Protein AF-A0A956NBN7-F1 (afdb_monomer)

Solvent-accessible surface area (backbone atoms only — not comparable to full-atom values): 12315 Å² total; per-residue (Å²): 138,82,90,85,77,92,80,82,87,77,91,79,86,82,81,80,79,83,80,77,89,73,84,86,78,82,83,75,87,74,91,68,97,71,80,92,77,80,81,76,75,76,87,68,73,84,80,58,70,57,66,25,45,90,59,35,52,43,40,52,32,70,79,19,64,20,42,43,28,28,26,40,35,89,53,66,43,75,68,19,45,34,41,38,41,36,10,13,88,83,67,42,49,21,50,71,32,46,34,40,58,48,68,47,96,59,53,58,44,70,30,91,83,36,36,52,60,34,57,16,39,84,77,4,44,26,65,36,38,39,20,14,14,8,53,37,62,86,33,81,54,30,30,34,34,24,37,72,83,42,71,50,47,70,24,29,24,30,24,18,56,16,38,61,87,84,44,38,85,40,50,23,47,71,60,18,51,53,46,46,50,35,19,51,71,64,74,43,79,38,56,51,52,19,56,57,65,79,77,49,23,51,73,72,27,47,66,66,37,43,61,36,50,78,60,49,10,19,48,132

Structure (mmCIF, N/CA/C/O backbone):
data_AF-A0A956NBN7-F1
#
_entry.id   AF-A0A956NBN7-F1
#
loop_
_atom_site.group_PDB
_atom_site.id
_atom_site.type_symbol
_atom_site.label_atom_id
_atom_site.label_alt_id
_atom_site.label_comp_id
_atom_site.label_asym_id
_atom_site.label_entity_id
_atom_site.label_seq_id
_atom_site.pdbx_PDB_ins_code
_atom_site.Cartn_x
_atom_site.Cartn_y
_atom_site.Cartn_z
_atom_site.occupancy
_atom_site.B_iso_or_equiv
_atom_site.auth_seq_id
_atom_site.auth_comp_id
_atom_site.auth_asym_id
_atom_site.auth_atom_id
_atom_site.pdbx_PDB_model_num
ATOM 1 N N . MET A 1 1 ? -1.109 57.850 1.563 1.00 42.97 1 MET A N 1
ATOM 2 C CA . MET A 1 1 ? -2.480 58.025 1.023 1.00 42.97 1 MET A CA 1
ATOM 3 C C . MET A 1 1 ? -2.705 56.952 -0.041 1.00 42.97 1 MET A C 1
ATOM 5 O O . MET A 1 1 ? -1.765 56.773 -0.800 1.00 42.97 1 MET A O 1
ATOM 9 N N . PRO A 1 2 ? -3.865 56.275 -0.161 1.00 49.44 2 PRO A N 1
ATOM 10 C CA . PRO A 1 2 ? -5.017 56.198 0.734 1.00 49.44 2 PRO A CA 1
ATOM 11 C C . PRO A 1 2 ? -5.247 54.790 1.331 1.00 49.44 2 PRO A C 1
ATOM 13 O O . PRO A 1 2 ? -4.870 53.763 0.778 1.00 49.44 2 PRO A O 1
ATOM 16 N N . LYS A 1 3 ? -5.925 54.792 2.483 1.00 48.44 3 LYS A N 1
ATOM 17 C CA . LYS A 1 3 ? -6.637 53.663 3.093 1.00 48.44 3 LYS A CA 1
ATOM 18 C C . LYS A 1 3 ? -7.835 53.287 2.216 1.00 48.44 3 LYS A C 1
ATOM 20 O O . LYS A 1 3 ? -8.564 54.191 1.818 1.00 48.44 3 LYS A O 1
ATOM 25 N N . SER A 1 4 ? -8.101 52.001 2.002 1.00 39.31 4 SER A N 1
ATOM 26 C CA . SER A 1 4 ? -9.396 51.501 1.510 1.00 39.31 4 SER A CA 1
ATOM 27 C C . SER A 1 4 ? -9.366 49.973 1.474 1.00 39.31 4 SER A C 1
ATOM 29 O O . SER A 1 4 ? -8.361 49.423 1.058 1.00 39.31 4 SER A O 1
ATOM 31 N N . LYS A 1 5 ? -10.382 49.194 1.819 1.00 44.09 5 LYS A N 1
ATOM 32 C CA . LYS A 1 5 ? -11.628 49.369 2.564 1.00 44.09 5 LYS A CA 1
ATOM 33 C C . LYS A 1 5 ? -12.014 47.944 2.955 1.00 44.09 5 LYS A C 1
ATOM 35 O O . LYS A 1 5 ? -11.873 47.014 2.169 1.00 44.09 5 LYS A O 1
ATOM 40 N N . VAL A 1 6 ? -12.519 47.824 4.171 1.00 45.53 6 VAL A N 1
ATOM 41 C CA . VAL A 1 6 ? -13.362 46.735 4.658 1.00 45.53 6 VAL A CA 1
ATOM 42 C C . VAL A 1 6 ? -14.361 46.291 3.584 1.00 45.53 6 VAL A C 1
ATOM 44 O O . VAL A 1 6 ? -15.097 47.133 3.077 1.00 45.53 6 VAL A O 1
ATOM 47 N N . ASN A 1 7 ? -14.468 44.982 3.348 1.00 41.53 7 ASN A N 1
ATOM 48 C CA . ASN A 1 7 ? -15.740 44.367 2.985 1.00 41.53 7 ASN A CA 1
ATOM 49 C C . ASN A 1 7 ? -16.031 43.198 3.930 1.00 41.53 7 ASN A C 1
ATOM 51 O O . ASN A 1 7 ? -15.330 42.192 3.974 1.00 41.53 7 ASN A O 1
ATOM 55 N N . ARG A 1 8 ? -17.067 43.432 4.740 1.00 45.69 8 ARG A N 1
ATOM 56 C CA . ARG A 1 8 ? -17.853 42.444 5.476 1.00 45.69 8 ARG A CA 1
ATOM 57 C C . ARG A 1 8 ? -18.736 41.662 4.490 1.00 45.69 8 ARG A C 1
ATOM 59 O O . ARG A 1 8 ? -18.930 42.114 3.369 1.00 45.69 8 ARG A O 1
ATOM 66 N N . LEU A 1 9 ? -19.390 40.631 5.035 1.00 38.00 9 LEU A N 1
ATOM 67 C CA . LEU A 1 9 ? -20.405 39.735 4.454 1.00 38.00 9 LEU A CA 1
ATOM 68 C C . LEU A 1 9 ? -19.779 38.498 3.781 1.00 38.00 9 LEU A C 1
ATOM 70 O O . LEU A 1 9 ? -18.891 38.635 2.960 1.00 38.00 9 LEU A O 1
ATOM 74 N N . SER A 1 10 ? -20.125 37.259 4.129 1.00 39.19 10 SER A N 1
ATOM 75 C CA . SER A 1 10 ? -21.406 36.759 4.633 1.00 39.19 10 SER A CA 1
ATOM 76 C C . SER A 1 10 ? -21.224 35.593 5.604 1.00 39.19 10 SER A C 1
ATOM 78 O O . SER A 1 10 ? -20.407 34.702 5.396 1.00 39.19 10 SER A O 1
ATOM 80 N N . ARG A 1 11 ? -22.055 35.588 6.650 1.00 42.72 11 ARG A N 1
ATOM 81 C CA . ARG A 1 11 ? -22.394 34.390 7.417 1.00 42.72 11 ARG A CA 1
ATOM 82 C C . ARG A 1 11 ? -23.104 33.413 6.479 1.00 42.72 11 ARG A C 1
ATOM 84 O O . ARG A 1 11 ? -24.128 33.785 5.914 1.00 42.72 11 ARG A O 1
ATOM 91 N N . VAL A 1 12 ? -22.625 32.177 6.392 1.00 39.50 12 VAL A N 1
ATOM 92 C CA . VAL A 1 12 ? -23.485 31.033 6.081 1.00 39.50 12 VAL A CA 1
ATOM 93 C C . VAL A 1 12 ? -23.334 30.043 7.222 1.00 39.50 12 VAL A C 1
ATOM 95 O O . VAL A 1 12 ? -22.262 29.532 7.525 1.00 39.50 12 VAL A O 1
ATOM 98 N N . LEU A 1 13 ? -24.452 29.916 7.916 1.00 40.22 13 LEU A N 1
ATOM 99 C CA . LEU A 1 13 ? -24.760 29.000 8.987 1.00 40.22 13 LEU A CA 1
ATOM 100 C C . LEU A 1 13 ? -24.959 27.615 8.355 1.00 40.22 13 LEU A C 1
ATOM 102 O O . LEU A 1 13 ? -25.971 27.411 7.692 1.00 40.22 13 LEU A O 1
ATOM 106 N N . THR A 1 14 ? -24.037 26.675 8.560 1.00 39.72 14 THR A N 1
ATOM 107 C CA . THR A 1 14 ? -24.314 25.256 8.284 1.00 39.72 14 THR A CA 1
ATOM 108 C C . THR A 1 14 ? -24.555 24.560 9.611 1.00 39.72 14 THR A C 1
ATOM 110 O O . THR A 1 14 ? -23.640 24.125 10.305 1.00 39.72 14 THR A O 1
ATOM 113 N N . LEU A 1 15 ? -25.831 24.539 9.981 1.00 38.34 15 LEU A N 1
ATOM 114 C CA . LEU A 1 15 ? -26.391 23.747 11.059 1.00 38.34 15 LEU A CA 1
ATOM 115 C C . LEU A 1 15 ? -26.408 22.284 10.578 1.00 38.34 15 LEU A C 1
ATOM 117 O O . LEU A 1 15 ? -27.264 21.915 9.778 1.00 38.34 15 LEU A O 1
ATOM 121 N N . ALA A 1 16 ? -25.443 21.464 10.998 1.00 40.22 16 ALA A N 1
ATOM 122 C CA . ALA A 1 16 ? -25.494 20.028 10.736 1.00 40.22 16 ALA A CA 1
ATOM 123 C C . ALA A 1 16 ? -26.369 19.356 11.799 1.00 40.22 16 ALA A C 1
ATOM 125 O O . ALA A 1 16 ? -26.057 19.324 12.989 1.00 40.22 16 ALA A O 1
ATOM 126 N N . LEU A 1 17 ? -27.513 18.889 11.317 1.00 37.59 17 LEU A N 1
ATOM 127 C CA . LEU A 1 17 ? -28.575 18.189 12.012 1.00 37.59 17 LEU A CA 1
ATOM 128 C C . LEU A 1 17 ? -28.039 16.880 12.625 1.00 37.59 17 LEU A C 1
ATOM 130 O O . LEU A 1 17 ? -27.719 15.934 11.907 1.00 37.59 17 LEU A O 1
ATOM 134 N N . VAL A 1 18 ? -27.967 16.808 13.956 1.00 36.09 18 VAL A N 1
ATOM 135 C CA . VAL A 1 18 ? -27.802 15.538 14.676 1.00 36.09 18 VAL A CA 1
ATOM 136 C C . VAL A 1 18 ? -29.114 14.774 14.532 1.00 36.09 18 VAL A C 1
ATOM 138 O O . VAL A 1 18 ? -30.094 15.059 15.219 1.00 36.09 18 VAL A O 1
ATOM 141 N N . THR A 1 19 ? -29.151 13.825 13.602 1.00 40.62 19 THR A N 1
ATOM 142 C CA . THR A 1 19 ? -30.294 12.924 13.454 1.00 40.62 19 THR A CA 1
ATOM 143 C C . THR A 1 19 ? -30.103 11.774 14.434 1.00 40.62 19 THR A C 1
ATOM 145 O O . THR A 1 19 ? -29.404 10.805 14.153 1.00 40.62 19 THR A O 1
ATOM 148 N N . VAL A 1 20 ? -30.693 11.911 15.620 1.00 38.88 20 VAL A N 1
ATOM 149 C CA . VAL A 1 20 ? -30.871 10.802 16.559 1.00 38.88 20 VAL A CA 1
ATOM 150 C C . VAL A 1 20 ? -31.944 9.888 15.970 1.00 38.88 20 VAL A C 1
ATOM 152 O O . VAL A 1 20 ? -33.120 10.247 15.940 1.00 38.88 20 VAL A O 1
ATOM 155 N N . PHE A 1 21 ? -31.548 8.709 15.490 1.00 38.62 21 PHE A N 1
ATOM 156 C CA . PHE A 1 21 ? -32.481 7.622 15.202 1.00 38.62 21 PHE A CA 1
ATOM 157 C C . PHE A 1 21 ? -33.022 7.085 16.533 1.00 38.62 21 PHE A C 1
ATOM 159 O O . PHE A 1 21 ? -32.475 6.162 17.129 1.00 38.62 21 PHE A O 1
ATOM 166 N N . SER A 1 22 ? -34.105 7.696 17.006 1.00 47.06 22 SER A N 1
ATOM 167 C CA . SER A 1 22 ? -34.977 7.114 18.018 1.00 47.06 22 SER A CA 1
ATOM 168 C C . SER A 1 22 ? -36.211 6.532 17.337 1.00 47.06 22 SER A C 1
ATOM 170 O O . SER A 1 22 ? -36.916 7.215 16.599 1.00 47.06 22 SER A O 1
ATOM 172 N N . SER A 1 23 ? -36.488 5.274 17.681 1.00 46.28 23 SER A N 1
ATOM 173 C CA . SER A 1 23 ? -37.788 4.594 17.636 1.00 46.28 23 SER A CA 1
ATOM 174 C C . SER A 1 23 ? -38.438 4.306 16.275 1.00 46.28 23 SER A C 1
ATOM 176 O O . SER A 1 23 ? -39.169 5.121 15.726 1.00 46.28 23 SER A O 1
ATOM 178 N N . LEU A 1 24 ? -38.359 3.034 15.869 1.00 42.22 24 LEU A N 1
ATOM 179 C CA . LEU A 1 24 ? -39.526 2.309 15.357 1.00 42.22 24 LEU A CA 1
ATOM 180 C C . LEU A 1 24 ? -39.585 0.910 16.004 1.00 42.22 24 LEU A C 1
ATOM 182 O O . LEU A 1 24 ? -39.420 -0.116 15.351 1.00 42.22 24 LEU A O 1
ATOM 186 N N . LEU A 1 25 ? -39.797 0.861 17.326 1.00 49.03 25 LEU A N 1
ATOM 187 C CA . LEU A 1 25 ? -40.356 -0.344 17.942 1.00 49.03 25 LEU A CA 1
ATOM 188 C C . LEU A 1 25 ? -41.841 -0.377 17.581 1.00 49.03 25 LEU A C 1
ATOM 190 O O . LEU A 1 25 ? -42.643 0.391 18.112 1.00 49.03 25 LEU A O 1
ATOM 194 N N . ALA A 1 26 ? -42.201 -1.276 16.673 1.00 46.00 26 ALA A N 1
ATOM 195 C CA . ALA A 1 26 ? -43.580 -1.687 16.494 1.00 46.00 26 ALA A CA 1
ATOM 196 C C . ALA A 1 26 ? -44.052 -2.360 17.792 1.00 46.00 26 ALA A C 1
ATOM 198 O O . ALA A 1 26 ? -43.732 -3.515 18.067 1.00 46.00 26 ALA A O 1
ATOM 199 N N . SER A 1 27 ? -44.803 -1.618 18.603 1.00 45.56 27 SER A N 1
ATOM 200 C CA . SER A 1 27 ? -45.533 -2.165 19.741 1.00 45.56 27 SER A CA 1
ATOM 201 C C . SER A 1 27 ? -46.665 -3.042 19.204 1.00 45.56 27 SER A C 1
ATOM 203 O O . SER A 1 27 ? -47.705 -2.545 18.772 1.00 45.56 27 SER A O 1
ATOM 205 N N . ARG A 1 28 ? -46.446 -4.360 19.156 1.00 50.44 28 ARG A N 1
ATOM 206 C CA . ARG A 1 28 ? -47.531 -5.334 19.021 1.00 50.44 28 ARG A CA 1
ATOM 207 C C . ARG A 1 28 ? -48.107 -5.571 20.410 1.00 50.44 28 ARG A C 1
ATOM 209 O O . ARG A 1 28 ? -47.434 -6.109 21.282 1.00 50.44 28 ARG A O 1
ATOM 216 N N . THR A 1 29 ? -49.361 -5.185 20.599 1.00 50.12 29 THR A N 1
ATOM 217 C CA . THR A 1 29 ? -50.162 -5.539 21.770 1.00 50.12 29 THR A CA 1
ATOM 218 C C . THR A 1 29 ? -50.452 -7.037 21.751 1.00 50.12 29 THR A C 1
ATOM 220 O O . THR A 1 29 ? -51.397 -7.480 21.101 1.00 50.12 29 THR A O 1
ATOM 223 N N . PHE A 1 30 ? -49.633 -7.819 22.451 1.00 48.59 30 PHE A N 1
ATOM 224 C CA . PHE A 1 30 ? -50.023 -9.141 22.926 1.00 48.59 30 PHE A CA 1
ATOM 225 C C . PHE A 1 30 ? -50.708 -8.963 24.280 1.00 48.59 30 PHE A C 1
ATOM 227 O O . PHE A 1 30 ? -50.084 -8.575 25.264 1.00 48.59 30 PHE A O 1
ATOM 234 N N . ALA A 1 31 ? -52.015 -9.200 24.302 1.00 56.97 31 ALA A N 1
ATOM 235 C CA . ALA A 1 31 ? -52.735 -9.459 25.531 1.00 56.97 31 ALA A CA 1
ATOM 236 C C . ALA A 1 31 ? -52.411 -10.896 25.943 1.00 56.97 31 ALA A C 1
ATOM 238 O O . ALA A 1 31 ? -53.015 -11.826 25.421 1.00 56.97 31 ALA A O 1
ATOM 239 N N . ASP A 1 32 ? -51.437 -11.074 26.830 1.00 51.56 32 ASP A N 1
ATOM 240 C CA . ASP A 1 32 ? -51.386 -12.271 27.659 1.00 51.56 32 ASP A CA 1
ATOM 241 C C . ASP A 1 32 ? -50.648 -11.979 28.968 1.00 51.56 32 ASP A C 1
ATOM 243 O O . ASP A 1 32 ? -49.653 -11.254 29.019 1.00 51.56 32 ASP A O 1
ATOM 247 N N . THR A 1 33 ? -51.204 -12.482 30.058 1.00 62.50 33 THR A N 1
ATOM 248 C CA . THR A 1 33 ? -50.746 -12.266 31.430 1.00 62.50 33 THR A CA 1
ATOM 249 C C . THR A 1 33 ? -49.382 -12.917 31.664 1.00 62.50 33 THR A C 1
ATOM 251 O O . THR A 1 33 ? -49.302 -14.128 31.845 1.00 62.50 33 THR A O 1
ATOM 254 N N . GLY A 1 34 ? -48.307 -12.127 31.719 1.00 56.44 34 GLY A N 1
ATOM 255 C CA . GLY A 1 34 ? -46.992 -12.640 32.108 1.00 56.44 34 GLY A CA 1
ATOM 256 C C . GLY A 1 34 ? -45.867 -11.614 31.991 1.00 56.44 34 GLY A C 1
ATOM 257 O O . GLY A 1 34 ? -45.480 -11.247 30.893 1.00 56.44 34 GLY A O 1
ATOM 258 N N . SER A 1 35 ? -45.339 -11.197 33.145 1.00 54.50 35 SER A N 1
ATOM 259 C CA . SER A 1 35 ? -44.000 -10.622 33.368 1.00 54.50 35 SER A CA 1
ATOM 260 C C . SER A 1 35 ? -43.539 -9.475 32.451 1.00 54.50 35 SER A C 1
ATOM 262 O O . SER A 1 35 ? -43.057 -9.678 31.341 1.00 54.50 35 SER A O 1
ATOM 264 N N . ILE A 1 36 ? -43.556 -8.250 32.989 1.00 58.34 36 ILE A N 1
ATOM 265 C CA . ILE A 1 36 ? -42.901 -7.075 32.394 1.00 58.34 36 ILE A CA 1
AT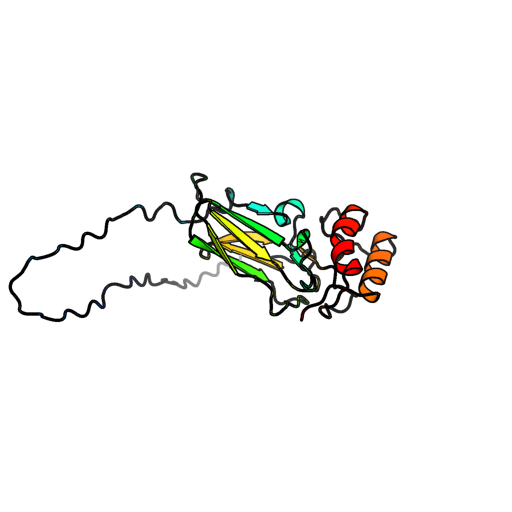OM 266 C C . ILE A 1 36 ? -41.378 -7.287 32.442 1.00 58.34 36 ILE A C 1
ATOM 268 O O . ILE A 1 36 ? -40.730 -7.023 33.454 1.00 58.34 36 ILE A O 1
ATOM 272 N N . GLY A 1 37 ? -40.803 -7.792 31.352 1.00 58.50 37 GLY A N 1
ATOM 273 C CA . GLY A 1 37 ? -39.358 -7.832 31.149 1.00 58.50 37 GLY A CA 1
ATOM 274 C C . GLY A 1 37 ? -38.847 -6.436 30.807 1.00 58.50 37 GLY A C 1
ATOM 275 O O . GLY A 1 37 ? -38.974 -5.986 29.671 1.00 58.50 37 GLY A O 1
ATOM 276 N N . VAL A 1 38 ? -38.284 -5.732 31.789 1.00 57.97 38 VAL A N 1
ATOM 277 C CA . VAL A 1 38 ? -37.568 -4.473 31.550 1.00 57.97 38 VAL A CA 1
ATOM 278 C C . VAL A 1 38 ? -36.273 -4.806 30.811 1.00 57.97 38 VAL A C 1
ATOM 280 O O . VAL A 1 38 ? -35.338 -5.349 31.398 1.00 57.97 38 VAL A O 1
ATOM 283 N N . LEU A 1 39 ? -36.214 -4.491 29.516 1.00 62.94 39 LEU A N 1
ATOM 284 C CA . LEU A 1 39 ? -34.976 -4.546 28.744 1.00 62.94 39 LEU A CA 1
ATOM 285 C C . LEU A 1 39 ? -34.083 -3.381 29.183 1.00 62.94 39 LEU A C 1
ATOM 287 O O . LEU A 1 39 ? -34.194 -2.262 28.686 1.00 62.94 39 LEU A O 1
ATOM 291 N N . VAL A 1 40 ? -33.208 -3.646 30.147 1.00 59.03 40 VAL A N 1
ATOM 292 C CA . VAL A 1 40 ? -32.102 -2.752 30.477 1.00 59.03 40 VAL A CA 1
ATOM 293 C C . VAL A 1 40 ? -31.077 -2.905 29.362 1.00 59.03 40 VAL A C 1
ATOM 295 O O . VAL A 1 40 ? -30.390 -3.919 29.289 1.00 59.03 40 VAL A O 1
ATOM 298 N N . ILE A 1 41 ? -30.983 -1.915 28.477 1.00 57.44 41 ILE A N 1
ATOM 299 C CA . ILE A 1 41 ? -29.807 -1.773 27.620 1.00 57.44 41 ILE A CA 1
ATOM 300 C C . ILE A 1 41 ? -28.731 -1.196 28.543 1.00 57.44 41 ILE A C 1
ATOM 302 O O . ILE A 1 41 ? -28.884 -0.052 28.978 1.00 57.44 41 ILE A O 1
ATOM 306 N N . PRO A 1 42 ? -27.699 -1.963 28.936 1.00 58.41 42 PRO A N 1
ATOM 307 C CA . PRO A 1 42 ? -26.636 -1.402 29.747 1.00 58.41 42 PRO A CA 1
ATOM 308 C C . PRO A 1 42 ? -26.021 -0.251 28.955 1.00 58.41 42 PRO A C 1
ATOM 310 O O . PRO A 1 42 ? -25.595 -0.430 27.814 1.00 58.41 42 PRO A O 1
ATOM 313 N N . SER A 1 43 ? -25.989 0.935 29.559 1.00 54.81 43 SER A N 1
ATOM 314 C CA . SER A 1 43 ? -25.248 2.104 29.085 1.00 54.81 43 SER A CA 1
ATOM 315 C C . SER A 1 43 ? -23.744 1.823 29.190 1.00 54.81 43 SER A C 1
ATOM 317 O O . SER A 1 43 ? -23.025 2.438 29.974 1.00 54.81 43 SER A O 1
ATOM 319 N N . GLY A 1 44 ? -23.275 0.808 28.468 1.00 48.81 44 GLY A N 1
ATOM 320 C CA . GLY A 1 44 ? -21.881 0.424 28.387 1.00 48.81 44 GLY A CA 1
ATOM 321 C C . GLY A 1 44 ? -21.142 1.443 27.538 1.00 48.81 44 GLY A C 1
ATOM 322 O O . GLY A 1 44 ? -21.324 1.487 26.329 1.00 48.81 44 GLY A O 1
ATOM 323 N N . THR A 1 45 ? -20.346 2.286 28.196 1.00 50.38 45 THR A N 1
ATOM 324 C CA . THR A 1 45 ? -19.064 2.815 27.696 1.00 50.38 45 THR A CA 1
ATOM 325 C C . THR A 1 45 ? -18.946 2.998 26.174 1.00 50.38 45 THR A C 1
ATOM 327 O O . THR A 1 45 ? -18.107 2.379 25.529 1.00 50.38 45 THR A O 1
ATOM 330 N N . LEU A 1 46 ? -19.708 3.934 25.600 1.00 52.78 46 LEU A N 1
ATOM 331 C CA . LEU A 1 46 ? -19.549 4.382 24.203 1.00 52.78 46 LEU A CA 1
ATOM 332 C C . LEU A 1 46 ? -18.275 5.227 23.964 1.00 52.78 46 LEU A C 1
ATOM 334 O O . LEU A 1 46 ? -18.097 5.793 22.893 1.00 52.78 46 LEU A O 1
ATOM 338 N N . ALA A 1 47 ? -17.383 5.336 24.954 1.00 52.53 47 ALA A N 1
ATOM 339 C CA . ALA A 1 47 ? -16.191 6.185 24.897 1.00 52.53 47 ALA A CA 1
ATOM 340 C C . ALA A 1 47 ? -14.892 5.436 24.537 1.00 52.53 47 ALA A C 1
ATOM 342 O O . ALA A 1 47 ? -13.847 6.072 24.441 1.00 52.53 47 ALA A O 1
ATOM 343 N N . LEU A 1 48 ? -14.923 4.108 24.343 1.00 60.22 48 LEU A N 1
ATOM 344 C CA . LEU A 1 48 ? -13.709 3.323 24.057 1.00 60.22 48 LEU A CA 1
ATOM 345 C C . LEU A 1 48 ? -13.472 3.019 22.569 1.00 60.22 48 LEU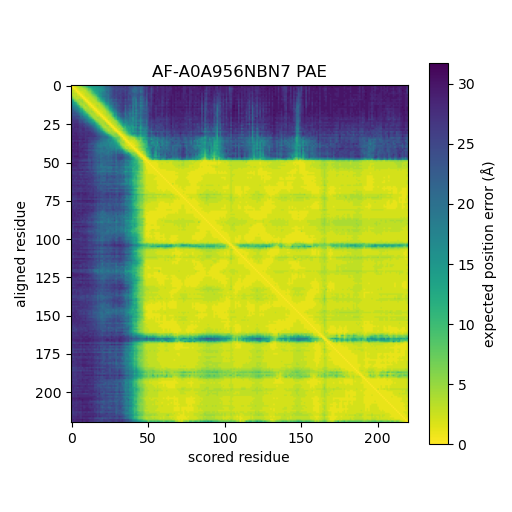 A C 1
ATOM 347 O O . LEU A 1 48 ? -12.451 2.417 22.240 1.00 60.22 48 LEU A O 1
ATOM 351 N N . THR A 1 49 ? -14.389 3.415 21.681 1.00 81.62 49 THR A N 1
ATOM 352 C CA . THR A 1 49 ? -14.436 2.922 20.293 1.00 81.62 49 THR A CA 1
ATOM 353 C C . 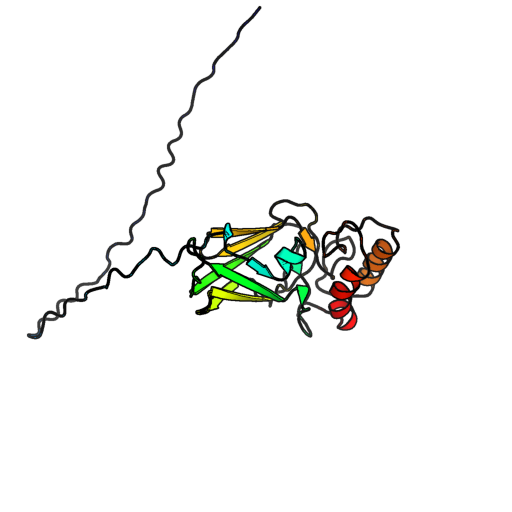THR A 1 49 ? -13.981 3.924 19.234 1.00 81.62 49 THR A C 1
ATOM 355 O O . THR A 1 49 ? -14.007 3.597 18.048 1.00 81.62 49 THR A O 1
ATOM 358 N N . THR A 1 50 ? -13.602 5.144 19.622 1.00 94.38 50 THR A N 1
ATOM 359 C CA . THR A 1 50 ? -13.135 6.164 18.673 1.00 94.38 50 THR A CA 1
ATOM 360 C C . THR A 1 50 ? -11.638 5.986 18.420 1.00 94.38 50 THR A C 1
ATOM 362 O O . THR A 1 50 ? -10.863 6.094 19.376 1.00 94.38 50 THR A O 1
ATOM 365 N N . PRO A 1 51 ? -11.214 5.738 17.169 1.00 96.94 51 PRO A N 1
ATOM 366 C CA . PRO A 1 51 ? -9.801 5.709 16.810 1.00 96.94 51 PRO A CA 1
ATOM 367 C C . PRO A 1 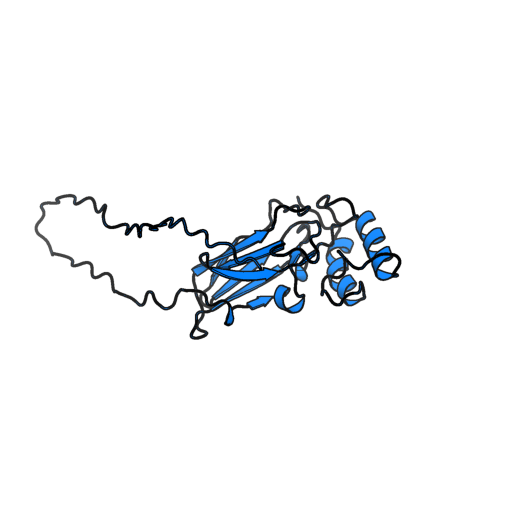51 ? -9.108 7.043 17.098 1.00 96.94 51 PRO A C 1
ATOM 369 O O . PRO A 1 51 ? -9.654 8.103 16.794 1.00 96.94 51 PRO A O 1
ATOM 372 N N . ASP A 1 52 ? -7.894 6.983 17.639 1.00 97.06 52 ASP A N 1
ATOM 373 C CA . ASP A 1 52 ? -7.005 8.129 17.822 1.00 97.06 52 ASP A CA 1
ATOM 374 C C . ASP A 1 52 ? -5.828 8.026 16.840 1.00 97.06 52 ASP A C 1
ATOM 376 O O . ASP A 1 52 ? -4.969 7.157 17.019 1.00 97.06 52 ASP A O 1
ATOM 380 N N . PRO A 1 53 ? -5.759 8.892 15.809 1.00 97.06 53 PRO A N 1
ATOM 381 C CA . PRO A 1 53 ? -4.702 8.862 14.799 1.00 97.06 53 PRO A CA 1
ATOM 382 C C . PRO A 1 53 ? -3.276 8.826 15.365 1.00 97.06 53 PRO A C 1
ATOM 384 O O . PRO A 1 53 ? -2.409 8.195 14.758 1.00 97.06 53 PRO A O 1
ATOM 387 N N . ALA A 1 54 ? -3.035 9.447 16.526 1.00 97.56 54 ALA A N 1
ATOM 388 C CA . ALA A 1 54 ? -1.710 9.511 17.141 1.00 97.56 54 ALA A CA 1
ATOM 389 C C . ALA A 1 54 ? -1.225 8.163 17.710 1.00 97.56 54 ALA A C 1
ATOM 391 O O . ALA A 1 54 ? -0.021 7.953 17.819 1.00 97.56 54 ALA A O 1
ATOM 392 N N . ASN A 1 55 ? -2.144 7.250 18.045 1.00 97.81 55 ASN A N 1
ATOM 393 C CA . ASN A 1 55 ? -1.826 5.935 18.621 1.00 97.81 55 ASN A CA 1
ATOM 394 C C . ASN A 1 55 ? -1.972 4.781 17.616 1.00 97.81 55 ASN A C 1
ATOM 396 O O . ASN A 1 55 ? -1.717 3.621 17.954 1.00 97.81 55 ASN A O 1
ATOM 400 N N . ASN A 1 56 ? -2.416 5.083 16.397 1.00 98.25 56 ASN A N 1
ATOM 401 C CA . ASN A 1 56 ? -2.569 4.105 15.327 1.00 98.25 56 ASN A CA 1
ATOM 402 C C . ASN A 1 56 ? -1.248 3.903 14.592 1.00 98.25 56 ASN A C 1
ATOM 404 O O . ASN A 1 56 ? -0.360 4.751 14.666 1.00 98.25 56 ASN A O 1
ATOM 408 N N . TRP A 1 57 ? -1.140 2.803 13.859 1.00 98.56 57 TRP A N 1
ATOM 409 C CA . TRP A 1 57 ? 0.010 2.488 13.012 1.00 98.56 57 TRP A CA 1
ATOM 410 C C . TRP A 1 57 ? -0.423 1.646 11.815 1.00 98.56 57 TRP A C 1
ATOM 412 O O . TRP A 1 57 ? -1.463 0.979 11.858 1.00 98.56 57 TRP A O 1
ATOM 422 N N . VAL A 1 58 ? 0.370 1.699 10.749 1.00 98.69 58 VAL A N 1
ATOM 423 C CA . VAL A 1 58 ? 0.120 0.984 9.493 1.00 98.69 58 VAL A CA 1
ATOM 424 C C . VAL A 1 58 ? 1.444 0.424 8.987 1.00 98.69 58 VAL A C 1
ATOM 426 O O . VAL A 1 58 ? 2.312 1.177 8.564 1.00 98.69 58 VAL A O 1
ATOM 429 N N . LEU A 1 59 ? 1.606 -0.894 9.024 1.00 98.62 59 LEU A N 1
ATOM 430 C CA . LEU A 1 59 ? 2.808 -1.575 8.542 1.00 98.62 59 LEU A CA 1
ATOM 431 C C . LEU A 1 59 ? 2.524 -2.260 7.197 1.00 98.62 59 LEU A C 1
ATOM 433 O O . LEU A 1 59 ? 1.432 -2.808 7.051 1.00 98.62 59 LEU A O 1
ATOM 437 N N . PRO A 1 60 ? 3.467 -2.260 6.237 1.00 98.31 60 PRO A N 1
ATOM 438 C CA . PRO A 1 60 ? 4.774 -1.589 6.279 1.00 98.31 60 PRO A CA 1
ATOM 439 C C . PRO A 1 60 ? 4.724 -0.099 5.887 1.00 98.31 60 PRO A C 1
ATOM 441 O O . PRO A 1 60 ? 5.759 0.552 5.829 1.00 98.31 60 PRO A O 1
ATOM 444 N N . CYS A 1 61 ? 3.546 0.471 5.617 1.00 98.50 61 CYS A N 1
ATOM 445 C CA . CYS A 1 61 ? 3.435 1.809 5.023 1.00 98.50 61 CYS A CA 1
ATOM 446 C C . CYS A 1 61 ? 4.095 2.942 5.820 1.00 98.50 61 CYS A C 1
ATOM 448 O O . CYS A 1 61 ? 4.662 3.851 5.224 1.00 98.50 61 CYS A O 1
ATOM 450 N N . ASP A 1 62 ? 4.031 2.898 7.153 1.00 98.44 62 ASP A N 1
ATOM 451 C CA . ASP A 1 62 ? 4.696 3.871 8.027 1.00 98.44 62 ASP A CA 1
ATOM 452 C C . ASP A 1 62 ? 6.233 3.775 7.934 1.00 98.44 62 ASP A C 1
ATOM 454 O O . ASP A 1 62 ? 6.909 4.780 8.127 1.00 98.44 62 ASP A O 1
ATOM 458 N N . GLU A 1 63 ? 6.790 2.594 7.639 1.00 98.25 63 GLU A N 1
ATOM 459 C CA . GLU A 1 63 ? 8.239 2.392 7.467 1.00 98.25 63 GLU A CA 1
ATOM 460 C C . GLU A 1 63 ? 8.714 2.835 6.081 1.00 98.25 63 GLU A C 1
ATOM 462 O O . GLU A 1 63 ? 9.826 3.334 5.946 1.00 98.25 63 GLU A O 1
ATOM 467 N N . LEU A 1 64 ? 7.853 2.675 5.074 1.00 97.94 64 LEU A N 1
ATOM 468 C CA . LEU A 1 64 ? 8.120 3.051 3.687 1.00 97.94 64 LEU A CA 1
ATOM 469 C C . LEU A 1 64 ? 7.779 4.516 3.376 1.00 97.94 64 LEU A C 1
ATOM 471 O O . LEU A 1 64 ? 8.034 4.960 2.268 1.00 97.94 64 LEU A O 1
ATOM 475 N N . ASP A 1 65 ? 7.137 5.253 4.290 1.00 98.00 65 ASP A N 1
ATOM 476 C CA . ASP A 1 65 ? 6.526 6.573 4.028 1.00 98.00 65 ASP A CA 1
ATOM 477 C C . ASP A 1 65 ? 5.608 6.592 2.780 1.00 98.00 65 ASP A C 1
ATOM 479 O O . ASP A 1 65 ? 5.548 7.539 1.985 1.00 98.00 65 ASP A O 1
ATOM 483 N N . GLY A 1 66 ? 4.871 5.498 2.578 1.00 98.12 66 GLY A N 1
ATOM 484 C CA . GLY A 1 66 ? 4.104 5.285 1.359 1.00 98.12 66 GLY A CA 1
ATOM 485 C C . GLY A 1 66 ? 3.315 3.986 1.343 1.00 98.12 66 GLY A C 1
ATOM 486 O O . GLY A 1 66 ? 3.437 3.131 2.214 1.00 98.12 66 GLY A O 1
ATOM 487 N N . VAL A 1 67 ? 2.474 3.835 0.327 1.00 98.44 67 VAL A N 1
ATOM 488 C CA . VAL A 1 67 ? 1.721 2.606 0.077 1.00 98.44 67 VAL A CA 1
ATOM 489 C C . VAL A 1 67 ? 2.293 1.907 -1.146 1.00 98.44 67 VAL A C 1
ATOM 491 O O . VAL A 1 67 ? 2.444 2.527 -2.196 1.00 98.44 67 VAL A O 1
ATOM 494 N N . VAL A 1 68 ? 2.555 0.607 -1.026 1.00 98.44 68 VAL A N 1
ATOM 495 C CA . VAL A 1 68 ? 2.909 -0.237 -2.168 1.00 98.44 68 VAL A CA 1
ATOM 496 C C . VAL A 1 68 ? 1.679 -1.026 -2.600 1.00 98.44 68 VAL A C 1
ATOM 498 O O . VAL A 1 68 ? 1.066 -1.733 -1.800 1.00 98.44 68 VAL A O 1
ATOM 501 N N . LEU A 1 69 ? 1.315 -0.889 -3.871 1.00 97.94 69 LEU A N 1
ATOM 502 C CA . LEU A 1 69 ? 0.358 -1.752 -4.554 1.00 97.94 69 LEU A CA 1
ATOM 503 C C . LEU A 1 69 ? 1.130 -2.780 -5.369 1.00 97.94 69 LEU A C 1
ATOM 505 O O . LEU A 1 69 ? 2.164 -2.458 -5.947 1.00 97.94 69 LEU A O 1
ATOM 509 N N . ALA A 1 70 ? 0.617 -3.993 -5.480 1.00 98.00 70 ALA A N 1
ATOM 510 C CA . ALA A 1 70 ? 1.106 -4.927 -6.484 1.00 98.00 70 ALA A CA 1
ATOM 511 C C . ALA A 1 70 ? -0.031 -5.827 -6.942 1.00 98.00 70 ALA A C 1
ATOM 513 O O . ALA A 1 70 ? -0.901 -6.137 -6.130 1.00 98.00 70 ALA A O 1
ATOM 514 N N . PRO A 1 71 ? -0.044 -6.291 -8.194 1.00 97.94 71 PRO A N 1
ATOM 515 C CA . PRO A 1 71 ? -0.965 -7.346 -8.574 1.00 97.94 71 PRO A CA 1
ATOM 516 C C . PRO A 1 71 ? -0.782 -8.601 -7.691 1.00 97.94 71 PRO A C 1
ATOM 518 O O . PRO A 1 71 ? 0.329 -8.898 -7.250 1.00 97.94 71 PRO A O 1
ATOM 521 N N . ASP A 1 72 ? -1.869 -9.314 -7.380 1.00 97.00 72 ASP A N 1
ATOM 522 C CA . ASP A 1 72 ? -1.923 -10.306 -6.290 1.00 97.00 72 ASP A CA 1
ATOM 523 C C . ASP A 1 72 ? -1.943 -11.779 -6.739 1.00 97.00 72 ASP A C 1
ATOM 525 O O . ASP A 1 72 ? -1.932 -12.679 -5.896 1.00 97.00 72 ASP A O 1
ATOM 529 N N . SER A 1 73 ? -1.936 -12.055 -8.047 1.00 96.88 73 SER A N 1
ATOM 530 C CA . SER A 1 73 ? -1.803 -13.407 -8.607 1.00 96.88 73 SER A CA 1
ATOM 531 C C . SER A 1 73 ? -0.380 -13.631 -9.127 1.00 96.88 73 SER A C 1
ATOM 533 O O . SER A 1 73 ? 0.095 -12.808 -9.904 1.00 96.88 73 SER A O 1
ATOM 535 N N . PRO A 1 74 ? 0.314 -14.733 -8.776 1.00 97.25 74 PRO A N 1
ATOM 536 C CA . PRO A 1 74 ? -0.183 -15.900 -8.039 1.00 97.25 74 PRO A CA 1
ATOM 537 C C . PRO A 1 74 ? -0.225 -15.730 -6.513 1.00 97.25 74 PRO A C 1
ATOM 539 O O . PRO A 1 74 ? -0.823 -16.563 -5.831 1.00 97.25 74 PRO A O 1
ATOM 542 N N . ALA A 1 75 ? 0.444 -14.712 -5.975 1.00 97.00 75 ALA A N 1
ATOM 543 C CA . ALA A 1 75 ? 0.430 -14.377 -4.558 1.00 97.00 75 ALA A CA 1
ATOM 544 C C . ALA A 1 75 ? 0.751 -12.885 -4.369 1.00 97.00 75 ALA A C 1
ATOM 546 O O . ALA A 1 75 ? 1.513 -12.334 -5.170 1.00 97.00 75 ALA A O 1
ATOM 547 N N . PRO A 1 76 ? 0.237 -12.244 -3.305 1.00 97.50 76 PRO A N 1
ATOM 548 C CA . PRO A 1 76 ? 0.618 -10.882 -2.966 1.00 97.50 76 PRO A CA 1
ATOM 549 C C . PRO A 1 76 ? 2.090 -10.805 -2.551 1.00 97.50 76 PRO A C 1
ATOM 551 O O . PRO A 1 76 ? 2.660 -11.762 -2.020 1.00 97.50 76 PRO A O 1
ATOM 554 N N . ILE A 1 77 ? 2.703 -9.640 -2.761 1.00 97.88 77 ILE A N 1
ATOM 555 C CA . ILE A 1 77 ? 4.043 -9.367 -2.236 1.00 97.88 77 ILE A CA 1
ATOM 556 C C . ILE A 1 77 ? 3.955 -8.847 -0.796 1.00 97.88 77 ILE A C 1
ATOM 558 O O . ILE A 1 77 ? 3.005 -8.121 -0.483 1.00 97.88 77 ILE A O 1
ATOM 562 N N . PRO A 1 78 ? 4.969 -9.092 0.057 1.00 98.25 78 PRO A N 1
ATOM 563 C CA . PRO A 1 78 ? 4.943 -8.646 1.452 1.00 98.25 78 PRO A CA 1
ATOM 564 C C . PRO A 1 78 ? 4.691 -7.142 1.632 1.00 98.25 78 PRO A C 1
ATOM 566 O O . PRO A 1 78 ? 4.001 -6.742 2.560 1.00 98.25 78 PRO A O 1
ATOM 569 N N . ALA A 1 79 ? 5.196 -6.297 0.726 1.00 98.25 79 ALA A N 1
ATOM 570 C CA . ALA A 1 79 ? 4.998 -4.846 0.796 1.00 98.25 79 ALA A CA 1
ATOM 571 C C . ALA A 1 79 ? 3.537 -4.402 0.560 1.00 98.25 79 ALA A C 1
ATOM 573 O O . ALA A 1 79 ? 3.148 -3.320 0.995 1.00 98.25 79 ALA A O 1
ATOM 574 N N . SER A 1 80 ? 2.733 -5.237 -0.109 1.00 98.38 80 SER A N 1
ATOM 575 C CA . SER A 1 80 ? 1.307 -4.996 -0.384 1.00 98.38 80 SER A CA 1
ATOM 576 C C . SER A 1 80 ? 0.371 -5.592 0.677 1.00 98.38 80 SER A C 1
ATOM 578 O O . SER A 1 80 ? -0.831 -5.308 0.685 1.00 98.38 80 SER A O 1
ATOM 580 N N . GLU A 1 81 ? 0.905 -6.414 1.584 1.00 98.44 81 GLU A N 1
ATOM 581 C CA . GLU A 1 81 ? 0.175 -6.978 2.717 1.00 98.44 81 GLU A CA 1
ATOM 582 C C . GLU A 1 81 ? 0.262 -6.017 3.904 1.00 98.44 81 GLU A C 1
ATOM 584 O O . GLU A 1 81 ? 1.288 -5.899 4.573 1.00 98.44 81 GLU A O 1
ATOM 589 N N . ILE A 1 82 ? -0.833 -5.310 4.171 1.00 98.44 82 ILE A N 1
ATOM 590 C CA . ILE A 1 82 ? -0.871 -4.272 5.195 1.00 98.44 82 ILE A CA 1
ATOM 591 C C . ILE A 1 82 ? -1.475 -4.800 6.485 1.00 98.44 82 ILE A C 1
ATOM 593 O O . ILE A 1 82 ? -2.549 -5.407 6.506 1.00 98.44 82 ILE A O 1
ATOM 597 N N . GLN A 1 83 ? -0.834 -4.440 7.591 1.00 98.69 83 GLN A N 1
ATOM 598 C CA . GLN A 1 83 ? -1.379 -4.555 8.930 1.00 98.69 83 GLN A CA 1
ATOM 599 C C . GLN A 1 83 ? -1.704 -3.167 9.493 1.00 98.69 83 GLN A C 1
ATOM 601 O O . GLN A 1 83 ? -0.846 -2.290 9.562 1.00 98.69 83 GLN A O 1
ATOM 606 N N . VAL A 1 84 ? -2.943 -2.976 9.946 1.00 98.75 84 VAL A N 1
ATOM 607 C CA . VAL A 1 84 ? -3.409 -1.718 10.544 1.00 98.75 84 VAL A CA 1
ATOM 608 C C . VAL A 1 84 ? -3.751 -1.944 12.009 1.00 98.75 84 VAL A C 1
ATOM 610 O O . VAL A 1 84 ? -4.652 -2.723 12.324 1.00 98.75 84 VAL A O 1
ATOM 613 N N . GLY A 1 85 ? -3.064 -1.236 12.905 1.00 98.56 85 GLY A N 1
ATOM 614 C CA . GLY A 1 85 ? -3.379 -1.200 14.329 1.00 98.56 85 GLY A CA 1
ATOM 615 C C . GLY A 1 85 ? -4.208 0.023 14.694 1.00 98.56 85 GLY A C 1
ATOM 616 O O . GLY A 1 85 ? -3.755 1.157 14.537 1.00 98.56 85 GLY A O 1
ATOM 617 N N . VAL A 1 86 ? -5.409 -0.207 15.223 1.00 98.38 86 VAL A N 1
ATOM 618 C CA . VAL A 1 86 ? -6.362 0.835 15.615 1.00 98.38 86 VAL A CA 1
ATOM 619 C C . VAL A 1 86 ? -6.520 0.861 17.132 1.00 98.38 86 VAL A C 1
ATOM 621 O O . VAL A 1 86 ? -6.939 -0.111 17.768 1.00 98.38 86 VAL A O 1
ATOM 624 N N . ARG A 1 87 ? -6.202 2.011 17.716 1.00 98.19 87 ARG A N 1
ATOM 625 C CA . ARG A 1 87 ? -6.213 2.298 19.145 1.00 98.19 87 ARG A CA 1
ATOM 626 C C . ARG A 1 87 ? -6.957 3.596 19.429 1.00 98.19 87 ARG A C 1
ATOM 628 O O . ARG A 1 87 ? -7.119 4.449 18.564 1.00 98.19 87 ARG A O 1
ATOM 635 N N . ASN A 1 88 ? -7.442 3.732 20.654 1.00 97.25 88 ASN A N 1
ATOM 636 C CA . ASN A 1 88 ? -8.070 4.956 21.146 1.00 97.25 88 ASN A CA 1
ATOM 637 C C . ASN A 1 88 ? -7.047 5.863 21.856 1.00 97.25 88 ASN A C 1
ATOM 639 O O . ASN A 1 88 ? -5.867 5.532 21.965 1.00 97.25 88 ASN A O 1
ATOM 643 N N . ASN A 1 89 ? -7.508 6.992 22.396 1.00 96.56 89 ASN A N 1
ATOM 644 C CA . ASN A 1 89 ? -6.662 7.978 23.085 1.00 96.56 89 ASN A CA 1
ATOM 645 C C . ASN A 1 89 ? -6.015 7.469 24.391 1.00 96.56 89 ASN A C 1
ATOM 647 O O . ASN A 1 89 ? -5.091 8.084 24.909 1.00 96.56 89 ASN A O 1
ATOM 651 N N . ASN A 1 90 ? -6.472 6.333 24.925 1.00 95.56 90 ASN A N 1
ATOM 652 C CA . ASN A 1 90 ? -5.857 5.673 26.082 1.00 95.56 90 ASN A CA 1
ATOM 653 C C . ASN A 1 90 ? -4.907 4.539 25.662 1.00 95.56 90 ASN A C 1
ATOM 655 O O . ASN A 1 90 ? -4.577 3.680 26.479 1.00 95.56 90 ASN A O 1
ATOM 659 N N . ASN A 1 91 ? -4.521 4.492 24.383 1.00 96.50 91 ASN A N 1
ATOM 660 C CA . ASN A 1 91 ? -3.729 3.423 23.780 1.00 96.50 91 ASN A CA 1
ATOM 661 C C . ASN A 1 91 ? -4.376 2.020 23.892 1.00 96.50 91 ASN A C 1
ATOM 663 O O . ASN A 1 91 ? -3.705 1.003 23.709 1.00 96.50 91 ASN A O 1
ATOM 667 N N . GLY A 1 92 ? -5.677 1.937 24.193 1.00 96.56 92 GLY A N 1
ATOM 668 C CA . GLY A 1 92 ? -6.432 0.683 24.212 1.00 96.56 92 GLY A CA 1
ATOM 669 C C . GLY A 1 92 ? -6.845 0.267 22.795 1.00 96.56 92 GLY A C 1
ATOM 670 O O . GLY A 1 92 ? -7.123 1.152 21.983 1.00 96.56 92 GLY A O 1
ATOM 671 N N . PRO A 1 93 ? -6.891 -1.041 22.477 1.00 97.44 93 PRO A N 1
ATOM 672 C CA . PRO A 1 93 ? -7.305 -1.510 21.157 1.00 97.44 93 PRO A CA 1
ATOM 673 C C . PRO A 1 93 ? -8.771 -1.162 20.876 1.00 97.44 93 PRO A C 1
ATOM 675 O O . PRO A 1 93 ? -9.604 -1.183 21.784 1.00 97.44 93 PRO A O 1
ATOM 678 N N . VAL A 1 94 ? -9.085 -0.864 19.614 1.00 96.81 94 VAL A N 1
ATOM 679 C CA . VAL A 1 94 ? -10.458 -0.635 19.147 1.00 96.81 94 VAL A CA 1
ATOM 680 C C . VAL A 1 94 ? -10.908 -1.841 18.319 1.00 96.81 94 VAL A C 1
ATOM 682 O O . VAL A 1 94 ? -10.576 -1.916 17.133 1.00 96.81 94 VAL A O 1
ATOM 685 N N . PRO A 1 95 ? -11.643 -2.800 18.909 1.00 96.94 95 PRO A N 1
ATOM 686 C CA . PRO A 1 95 ? -12.140 -3.958 18.178 1.00 96.94 95 PRO A CA 1
ATOM 687 C C . PRO A 1 95 ? -13.337 -3.604 17.292 1.00 96.94 95 PRO A C 1
ATOM 689 O O . PRO A 1 95 ? -14.075 -2.658 17.577 1.00 96.94 95 PRO A O 1
ATOM 692 N N . ASN A 1 96 ? -13.560 -4.405 16.247 1.00 95.94 96 ASN A N 1
ATOM 693 C CA . ASN A 1 96 ? -14.654 -4.252 15.284 1.00 95.94 96 ASN A CA 1
ATOM 694 C C . ASN A 1 96 ? -14.686 -2.888 14.564 1.00 95.94 96 ASN A C 1
ATOM 696 O O . ASN A 1 96 ? -15.738 -2.453 14.093 1.00 95.94 96 ASN A O 1
ATOM 700 N N . ALA A 1 97 ? -13.551 -2.195 14.480 1.00 96.94 97 ALA A N 1
ATOM 701 C CA . ALA A 1 97 ? -13.428 -0.985 13.685 1.00 96.94 97 ALA A CA 1
ATOM 702 C C . ALA A 1 97 ? -13.403 -1.343 12.199 1.00 96.94 97 ALA A C 1
ATOM 704 O O . ALA A 1 97 ? -12.673 -2.244 11.790 1.00 96.94 97 ALA A O 1
ATOM 705 N N . THR A 1 98 ? -14.171 -0.616 11.388 1.00 98.12 98 THR A N 1
ATOM 706 C CA . THR A 1 98 ? -14.103 -0.731 9.927 1.00 98.12 98 THR A CA 1
ATOM 707 C C . THR A 1 98 ? -12.931 0.087 9.415 1.00 98.12 98 THR A C 1
ATOM 709 O O . THR A 1 98 ? -12.949 1.314 9.527 1.00 98.12 98 THR A O 1
ATOM 712 N N . VAL A 1 99 ? -11.925 -0.592 8.873 1.00 98.62 99 VAL A N 1
ATOM 713 C CA . VAL A 1 99 ? -10.753 0.005 8.236 1.00 98.62 99 VAL A CA 1
ATOM 714 C C . VAL A 1 99 ? -10.974 0.041 6.730 1.00 98.62 99 VAL A C 1
ATOM 716 O O . VAL A 1 99 ? -11.326 -0.980 6.147 1.00 98.62 99 VAL A O 1
ATOM 719 N N . VAL A 1 100 ? -10.771 1.202 6.109 1.00 98.56 100 VAL A N 1
ATOM 720 C CA . VAL A 1 100 ? -10.916 1.425 4.663 1.00 98.56 100 VAL A CA 1
ATOM 721 C C . VAL A 1 100 ? -9.683 2.152 4.146 1.00 98.56 100 VAL A C 1
ATOM 723 O O . VAL A 1 100 ? -9.223 3.104 4.781 1.00 98.56 100 VAL A O 1
ATOM 726 N N . VAL A 1 101 ? -9.179 1.727 2.991 1.00 98.56 101 VAL A N 1
ATOM 727 C CA . VAL A 1 101 ? -8.139 2.432 2.235 1.00 98.56 101 VAL A CA 1
ATOM 728 C C . VAL A 1 101 ? -8.788 3.080 1.017 1.00 98.56 101 VAL A C 1
ATOM 730 O O . VAL A 1 101 ? -9.431 2.411 0.212 1.00 98.56 101 VAL A O 1
ATOM 733 N N . GLU A 1 102 ? -8.644 4.394 0.900 1.00 98.00 102 GLU A N 1
ATOM 734 C CA . GLU A 1 102 ? -9.128 5.186 -0.227 1.00 98.00 102 GLU A CA 1
ATOM 735 C C . GLU A 1 102 ? -7.932 5.707 -1.023 1.00 98.00 102 GLU A C 1
ATOM 737 O O . GLU A 1 102 ? -6.995 6.249 -0.439 1.00 98.00 102 GLU A O 1
ATOM 742 N N . PHE A 1 103 ? -7.984 5.589 -2.349 1.00 97.19 103 PHE A N 1
ATOM 743 C CA . PHE A 1 103 ? -6.971 6.144 -3.244 1.00 97.19 103 PHE A CA 1
ATOM 744 C C . PHE A 1 103 ? -7.509 7.367 -3.976 1.00 97.19 103 PHE A C 1
ATOM 746 O O . PHE A 1 103 ? -8.694 7.435 -4.317 1.00 97.19 103 PHE A O 1
ATOM 753 N N . ASN A 1 104 ? -6.631 8.330 -4.241 1.00 93.19 104 ASN A N 1
ATOM 754 C CA . ASN A 1 104 ? -6.957 9.448 -5.116 1.00 93.19 104 ASN A CA 1
ATOM 755 C C . ASN A 1 104 ? -7.205 8.948 -6.553 1.00 93.19 104 ASN A C 1
ATOM 757 O O . ASN A 1 104 ? -6.614 7.959 -6.989 1.00 93.19 104 ASN A O 1
ATOM 761 N N . GLN A 1 105 ? -8.059 9.650 -7.302 1.00 77.69 105 GLN A N 1
ATOM 762 C CA . GLN A 1 105 ? -8.342 9.381 -8.715 1.00 77.69 105 GLN A CA 1
ATOM 763 C C . GLN A 1 105 ? -7.154 9.824 -9.588 1.00 77.69 105 GLN A C 1
ATOM 765 O O . GLN A 1 105 ? -7.211 10.834 -10.284 1.00 77.69 105 GLN A O 1
ATOM 770 N N . GLY A 1 106 ? -6.043 9.101 -9.480 1.00 84.81 106 GLY A N 1
ATOM 771 C CA . GLY A 1 106 ? -4.852 9.246 -10.312 1.00 84.81 106 GLY A CA 1
ATOM 772 C C . GLY A 1 106 ? -4.710 8.101 -11.321 1.00 84.81 106 GLY A C 1
ATOM 773 O O . GLY A 1 106 ? -5.686 7.400 -11.585 1.00 84.81 106 GLY A O 1
ATOM 774 N N . PRO A 1 107 ? -3.499 7.851 -11.852 1.00 91.75 107 PRO A N 1
ATOM 775 C CA . PRO A 1 107 ? -3.204 6.718 -12.735 1.00 91.75 107 PRO A CA 1
ATOM 776 C C . PRO A 1 107 ? -3.117 5.378 -11.974 1.00 91.75 107 PRO A C 1
ATOM 778 O O . PRO A 1 107 ? -2.451 4.452 -12.426 1.00 91.75 107 PRO A O 1
ATOM 781 N N . ILE A 1 108 ? -3.756 5.286 -10.804 1.00 94.75 108 ILE A N 1
ATOM 782 C CA . ILE A 1 108 ? -3.821 4.071 -9.996 1.00 94.75 108 ILE A CA 1
ATOM 783 C C . ILE A 1 108 ? -4.929 3.181 -10.547 1.00 94.75 108 ILE A C 1
ATOM 785 O O . ILE A 1 108 ? -6.065 3.629 -10.724 1.00 94.75 108 ILE A O 1
ATOM 789 N N . GLN A 1 109 ? -4.607 1.914 -10.776 1.00 95.56 109 GLN A N 1
ATOM 790 C CA . GLN A 1 109 ? -5.568 0.890 -11.165 1.00 95.56 109 GLN A CA 1
ATOM 791 C C . GLN A 1 109 ? -5.628 -0.173 -10.073 1.00 95.56 109 GLN A C 1
ATOM 793 O O . GLN A 1 109 ? -4.599 -0.627 -9.586 1.00 95.56 109 GLN A O 1
ATOM 798 N N . LEU A 1 110 ? -6.832 -0.548 -9.648 1.00 96.81 110 LEU A N 1
ATOM 799 C CA . LEU A 1 110 ? -7.031 -1.502 -8.556 1.00 96.81 110 LEU A CA 1
ATOM 800 C C . LEU A 1 110 ? -7.456 -2.857 -9.126 1.00 96.81 110 LEU A C 1
ATOM 802 O O . LEU A 1 110 ? -8.353 -2.908 -9.971 1.00 96.81 110 LEU A O 1
ATOM 806 N N . CYS A 1 111 ? -6.864 -3.948 -8.635 1.00 97.38 111 CYS A N 1
ATOM 807 C CA . CYS A 1 111 ? -7.328 -5.287 -8.980 1.00 97.38 111 CYS A CA 1
ATOM 808 C C . CYS A 1 111 ? -8.736 -5.522 -8.398 1.00 97.38 111 CYS A C 1
ATOM 810 O O . CYS A 1 111 ? -9.009 -5.115 -7.262 1.00 97.38 111 CYS A O 1
ATOM 812 N N . PRO A 1 112 ? -9.607 -6.280 -9.089 1.00 96.50 112 PRO A N 1
ATOM 813 C CA . PRO A 1 112 ? -10.927 -6.647 -8.570 1.00 96.50 112 PRO A CA 1
ATOM 814 C C . PRO A 1 112 ? -10.900 -7.426 -7.246 1.00 96.50 112 PRO A C 1
ATOM 816 O O . PRO A 1 112 ? -11.842 -7.326 -6.462 1.00 96.50 112 PRO A O 1
ATOM 819 N N . ASN A 1 113 ? -9.834 -8.193 -6.998 1.00 95.44 113 ASN A N 1
ATOM 820 C CA . ASN A 1 113 ? -9.695 -9.047 -5.816 1.00 95.44 113 ASN A CA 1
ATOM 821 C C . ASN A 1 113 ? -8.966 -8.378 -4.642 1.00 95.44 113 ASN A C 1
ATOM 823 O O . ASN A 1 113 ? -8.853 -8.984 -3.576 1.00 95.44 113 ASN A O 1
ATOM 827 N N . GLY A 1 114 ? -8.513 -7.130 -4.805 1.00 96.75 114 GLY A N 1
ATOM 828 C CA . GLY A 1 114 ? -7.850 -6.400 -3.732 1.00 96.75 114 GLY A CA 1
ATOM 829 C C . GLY A 1 114 ? -8.752 -6.227 -2.508 1.00 96.75 114 GLY A C 1
ATOM 830 O O . GLY A 1 114 ? -9.943 -5.924 -2.609 1.00 96.75 114 GLY A O 1
ATOM 831 N N . VAL A 1 115 ? -8.171 -6.393 -1.321 1.00 97.88 115 VAL A N 1
ATOM 832 C CA . VAL A 1 115 ? -8.863 -6.239 -0.039 1.00 97.88 115 VAL A CA 1
ATOM 833 C C . VAL A 1 115 ? -8.575 -4.844 0.508 1.00 97.88 115 VAL A C 1
ATOM 835 O O . VAL A 1 115 ? -7.629 -4.637 1.261 1.00 97.88 115 VAL A O 1
ATOM 838 N N . PHE A 1 116 ? -9.417 -3.877 0.141 1.00 98.00 116 PHE A N 1
ATOM 839 C CA . PHE A 1 116 ? -9.294 -2.462 0.541 1.00 98.00 116 PHE A CA 1
ATOM 840 C C . PHE A 1 116 ? -10.125 -2.086 1.771 1.00 98.00 116 PHE A C 1
ATOM 842 O O . PHE A 1 116 ? -10.191 -0.924 2.175 1.00 98.00 116 PHE A O 1
ATOM 849 N N . THR A 1 117 ? -10.829 -3.055 2.351 1.00 98.31 117 THR A N 1
ATOM 850 C CA . THR A 1 117 ? -11.648 -2.872 3.547 1.00 98.31 117 THR A CA 1
ATOM 851 C C . THR A 1 117 ? -11.543 -4.101 4.434 1.00 98.31 117 THR A C 1
ATOM 853 O O . THR A 1 117 ? -11.626 -5.226 3.949 1.00 98.31 117 THR A O 1
ATOM 856 N N . ALA A 1 118 ? -11.389 -3.886 5.737 1.00 98.31 118 ALA A N 1
ATOM 857 C CA . ALA A 1 118 ? -11.271 -4.944 6.731 1.00 98.31 118 ALA A CA 1
ATOM 858 C C . ALA A 1 118 ? -11.882 -4.515 8.073 1.00 98.31 118 ALA A C 1
ATOM 860 O O . ALA A 1 118 ? -12.146 -3.335 8.307 1.00 98.31 118 ALA A O 1
ATOM 861 N N . ILE A 1 119 ? -12.105 -5.480 8.966 1.00 98.12 119 ILE A N 1
ATOM 862 C CA . ILE A 1 119 ? -12.597 -5.242 10.327 1.00 98.12 119 ILE A CA 1
ATOM 863 C C . ILE A 1 119 ? -11.502 -5.620 11.325 1.00 98.12 119 ILE A C 1
ATOM 865 O O . ILE A 1 119 ? -10.878 -6.671 11.180 1.00 98.12 119 ILE A O 1
ATOM 869 N N . THR A 1 120 ? -11.270 -4.788 12.342 1.00 98.19 120 THR A N 1
ATOM 870 C CA . THR A 1 120 ? -10.284 -5.108 13.381 1.00 98.19 120 THR A CA 1
ATOM 871 C C . THR A 1 120 ? -10.743 -6.232 14.312 1.00 98.19 120 THR A C 1
ATOM 873 O O . THR A 1 120 ? -11.910 -6.304 14.704 1.00 98.19 120 THR A O 1
ATOM 876 N N . ASN A 1 121 ? -9.803 -7.085 14.722 1.00 97.44 121 ASN A N 1
ATOM 877 C CA . ASN A 1 121 ? -10.008 -8.124 15.736 1.00 97.44 121 ASN A CA 1
ATOM 878 C C . ASN A 1 121 ? -10.027 -7.559 17.177 1.00 97.44 121 ASN A C 1
ATOM 880 O O . ASN A 1 121 ? -9.995 -6.347 17.389 1.00 97.44 121 ASN A O 1
ATOM 884 N N . GLU A 1 122 ? -10.056 -8.432 18.190 1.00 96.75 122 GLU A N 1
ATOM 885 C CA . GLU A 1 122 ? -10.064 -8.048 19.616 1.00 96.75 122 GLU A CA 1
ATOM 886 C C . GLU A 1 122 ? -8.844 -7.210 20.039 1.00 96.75 122 GLU A C 1
ATOM 888 O O . GLU A 1 122 ? -8.924 -6.396 20.959 1.00 96.75 122 GLU A O 1
ATOM 893 N N . GLN A 1 123 ? -7.718 -7.377 19.345 1.00 97.94 123 GLN A N 1
ATOM 894 C CA . GLN A 1 123 ? -6.479 -6.630 19.547 1.00 97.94 123 GLN A CA 1
ATOM 895 C C . GLN A 1 123 ? -6.452 -5.304 18.772 1.00 97.94 123 GLN A C 1
ATOM 897 O O . GLN A 1 123 ? -5.452 -4.588 18.831 1.00 97.94 123 GLN A O 1
ATOM 902 N N . GLY A 1 124 ? -7.529 -4.954 18.062 1.00 97.75 124 GLY A N 1
ATOM 903 C CA . GLY A 1 124 ? -7.599 -3.743 17.251 1.00 97.75 124 GLY A CA 1
ATOM 904 C C . GLY A 1 124 ? -6.790 -3.836 15.957 1.00 97.75 124 GLY A C 1
ATOM 905 O O . GLY A 1 124 ? -6.392 -2.804 15.433 1.00 97.75 124 GLY A O 1
ATOM 906 N N . ILE A 1 125 ? -6.524 -5.042 15.447 1.00 98.69 125 ILE A N 1
ATOM 907 C CA . ILE A 1 125 ? -5.698 -5.261 14.253 1.00 98.69 125 ILE A CA 1
ATOM 908 C C . ILE A 1 125 ? -6.572 -5.686 13.073 1.00 98.69 125 ILE A C 1
ATOM 910 O O . ILE A 1 125 ? -7.371 -6.614 13.205 1.00 98.69 125 ILE A O 1
ATOM 914 N N . ALA A 1 126 ? -6.392 -5.034 11.927 1.00 98.62 126 ALA A N 1
ATOM 915 C CA . ALA A 1 126 ? -6.960 -5.421 10.638 1.00 98.62 126 ALA A CA 1
ATOM 916 C C . ALA A 1 126 ? -5.842 -5.770 9.644 1.00 98.62 126 ALA A C 1
ATOM 918 O O . ALA A 1 126 ? -4.752 -5.200 9.711 1.00 98.62 126 ALA A O 1
ATOM 919 N N . TYR A 1 127 ? -6.133 -6.686 8.722 1.00 98.62 127 TYR A N 1
ATOM 920 C CA . TYR A 1 127 ? -5.222 -7.112 7.660 1.00 98.62 127 TYR A CA 1
ATOM 921 C C . TYR A 1 127 ? -5.855 -6.810 6.306 1.00 98.62 127 TYR A C 1
ATOM 923 O O . TYR A 1 127 ? -7.042 -7.080 6.113 1.00 98.62 127 TYR A O 1
ATOM 931 N N . LEU A 1 128 ? -5.073 -6.237 5.400 1.00 98.56 128 LEU A N 1
ATOM 932 C CA . LEU A 1 128 ? -5.478 -5.865 4.049 1.00 98.56 128 LEU A CA 1
ATOM 933 C C . LEU A 1 128 ? -4.443 -6.382 3.049 1.00 98.56 128 LEU A C 1
ATOM 935 O O . LEU A 1 128 ? -3.268 -6.512 3.377 1.00 98.56 128 LEU A O 1
ATOM 939 N N . THR A 1 129 ? -4.877 -6.616 1.818 1.00 98.31 129 THR A N 1
ATOM 940 C CA . THR A 1 129 ? -4.003 -6.972 0.696 1.00 98.31 129 THR A CA 1
ATOM 941 C C . THR A 1 129 ? -4.302 -5.995 -0.421 1.00 98.31 129 THR A C 1
ATOM 943 O O . THR A 1 129 ? -5.383 -6.034 -1.013 1.00 98.31 129 THR A O 1
ATOM 946 N N . LEU A 1 130 ? -3.383 -5.068 -0.664 1.00 98.31 130 LEU A N 1
ATOM 947 C CA . LEU A 1 130 ? -3.607 -3.996 -1.618 1.00 98.31 130 LEU A CA 1
ATOM 948 C C . LEU A 1 130 ? -3.154 -4.401 -3.015 1.00 98.31 130 LEU A C 1
ATOM 950 O O . LEU A 1 130 ? -1.982 -4.280 -3.372 1.00 98.31 130 LEU A O 1
ATOM 954 N N . ALA A 1 131 ? -4.117 -4.854 -3.808 1.00 98.12 131 ALA A N 1
ATOM 955 C CA . ALA A 1 131 ? -3.848 -5.364 -5.136 1.00 98.12 131 ALA A CA 1
ATOM 956 C C . ALA A 1 131 ? -4.084 -4.295 -6.214 1.00 98.12 131 ALA A C 1
ATOM 958 O O . ALA A 1 131 ? -5.191 -3.771 -6.335 1.00 98.12 131 ALA A O 1
ATOM 959 N N . GLY A 1 132 ? -3.072 -3.955 -7.004 1.00 97.31 132 GLY A N 1
ATOM 960 C CA . GLY A 1 132 ? -3.198 -2.939 -8.051 1.00 97.31 132 GLY A CA 1
ATOM 961 C C . GLY A 1 132 ? -1.864 -2.513 -8.646 1.00 97.31 132 GLY A C 1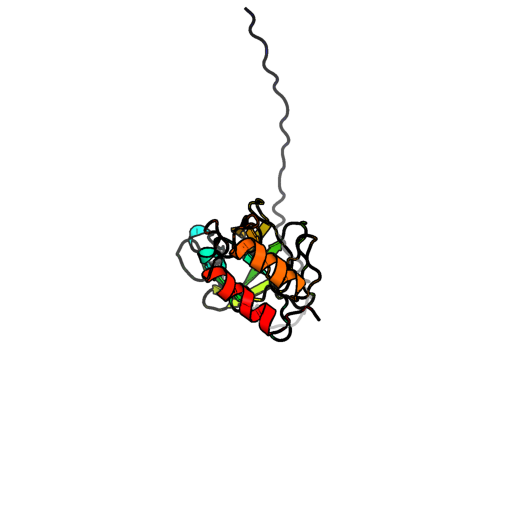
ATOM 962 O O . GLY A 1 132 ? -0.828 -3.086 -8.317 1.00 97.31 132 GLY A O 1
ATOM 963 N N . GLY A 1 133 ? -1.917 -1.485 -9.486 1.00 96.69 133 GLY A N 1
ATOM 964 C CA . GLY A 1 133 ? -0.785 -0.943 -10.223 1.00 96.69 133 GLY A CA 1
ATOM 965 C C . GLY A 1 133 ? -0.804 0.582 -10.331 1.00 96.69 133 GLY A C 1
ATOM 966 O O . GLY A 1 133 ? -1.796 1.244 -9.996 1.00 96.69 133 GLY A O 1
ATOM 967 N N . GLY A 1 134 ? 0.292 1.140 -10.840 1.00 95.94 134 GLY A N 1
ATOM 968 C CA . GLY A 1 134 ? 0.442 2.558 -11.141 1.00 95.94 134 GLY A CA 1
ATOM 969 C C . GLY A 1 134 ? 1.246 3.321 -10.092 1.00 95.94 134 GLY A C 1
ATOM 970 O O . GLY A 1 134 ? 1.809 2.755 -9.155 1.00 95.94 134 GLY A O 1
ATOM 971 N N . CYS A 1 135 ? 1.313 4.641 -10.266 1.00 96.56 135 CYS A N 1
ATOM 972 C CA . CYS A 1 135 ? 2.157 5.494 -9.440 1.00 96.56 135 CYS A CA 1
ATOM 973 C C . CYS A 1 135 ? 1.561 6.885 -9.205 1.00 96.56 135 CYS A C 1
ATOM 975 O O . CYS A 1 135 ? 1.164 7.591 -10.132 1.00 96.56 135 CYS A O 1
ATOM 977 N N . LEU A 1 136 ? 1.569 7.303 -7.946 1.00 95.75 136 LEU A N 1
ATOM 978 C CA . LEU A 1 136 ? 1.371 8.671 -7.493 1.00 95.75 136 LEU A CA 1
ATOM 979 C C . LEU A 1 136 ? 2.499 9.001 -6.516 1.00 95.75 136 LEU A C 1
ATOM 981 O O . LEU A 1 136 ? 2.489 8.528 -5.384 1.00 95.75 136 LEU A O 1
ATOM 985 N N . SER A 1 137 ? 3.462 9.811 -6.947 1.00 95.69 137 SER A N 1
ATOM 986 C CA . SER A 1 137 ? 4.577 10.261 -6.107 1.00 95.69 137 SER A CA 1
ATOM 987 C C . SER A 1 137 ? 4.362 11.701 -5.669 1.00 95.69 137 SER A C 1
ATOM 989 O O . SER A 1 137 ? 3.857 12.514 -6.448 1.00 95.69 137 SER A O 1
ATOM 991 N N . GLU A 1 138 ? 4.725 12.009 -4.423 1.00 96.00 138 GLU A N 1
ATOM 992 C CA . GLU A 1 138 ? 4.658 13.355 -3.832 1.00 96.00 138 GLU A CA 1
ATOM 993 C C . GLU A 1 138 ? 3.296 14.057 -4.013 1.00 96.00 138 GLU A C 1
ATOM 995 O O . GLU A 1 138 ? 3.191 15.285 -4.016 1.00 96.00 138 GLU A O 1
ATOM 1000 N N . THR A 1 139 ? 2.220 13.282 -4.167 1.00 96.12 139 THR A N 1
ATOM 1001 C CA . THR A 1 139 ? 0.879 13.803 -4.433 1.00 96.12 139 THR A CA 1
ATOM 1002 C C . THR A 1 139 ? 0.069 13.754 -3.138 1.00 96.12 139 THR A C 1
ATOM 1004 O O . THR A 1 139 ? -0.201 12.675 -2.622 1.00 96.12 139 THR A O 1
ATOM 1007 N N . PRO A 1 140 ? -0.337 14.891 -2.548 1.00 96.69 140 PRO A N 1
ATOM 1008 C CA . PRO A 1 140 ? -1.062 14.868 -1.284 1.00 96.69 140 PRO A CA 1
ATOM 1009 C C . PRO A 1 140 ? -2.331 14.014 -1.356 1.00 96.69 140 PRO A C 1
ATOM 1011 O O . PRO A 1 140 ? -3.108 14.124 -2.305 1.00 96.69 140 PRO A O 1
ATOM 1014 N N . LEU A 1 141 ? -2.565 13.220 -0.307 1.00 96.69 141 LEU A N 1
ATOM 1015 C CA . LEU A 1 141 ? -3.735 12.346 -0.178 1.00 96.69 141 LEU A CA 1
ATOM 1016 C C . LEU A 1 141 ? -3.831 11.265 -1.273 1.00 96.69 141 LEU A C 1
ATOM 1018 O O . LEU A 1 141 ? -4.938 10.833 -1.587 1.00 96.69 141 LEU A O 1
ATOM 1022 N N . SER A 1 142 ? -2.704 10.815 -1.841 1.00 97.38 142 SER A N 1
ATOM 1023 C CA . SER A 1 142 ? -2.674 9.682 -2.783 1.00 97.38 142 SER A CA 1
ATOM 1024 C C . SER A 1 142 ? -3.319 8.428 -2.203 1.00 97.38 142 SER A C 1
ATOM 1026 O O . SER A 1 142 ? -4.084 7.766 -2.902 1.00 97.38 142 SER A O 1
ATOM 1028 N N . ALA A 1 143 ? -3.056 8.143 -0.925 1.00 98.44 143 ALA A N 1
ATOM 1029 C CA . ALA A 1 143 ? -3.751 7.119 -0.156 1.00 98.44 143 ALA A CA 1
ATOM 1030 C C . ALA A 1 143 ? -4.169 7.657 1.215 1.00 98.44 143 ALA A C 1
ATOM 1032 O O . ALA A 1 143 ? -3.388 8.299 1.921 1.00 98.44 143 ALA A O 1
ATOM 1033 N N . VAL A 1 144 ? -5.406 7.365 1.603 1.00 98.56 144 VAL A N 1
ATOM 1034 C CA . VAL A 1 144 ? -5.998 7.744 2.885 1.00 98.56 144 VAL A CA 1
ATOM 1035 C C . VAL A 1 144 ? -6.513 6.488 3.567 1.00 98.56 144 VAL A C 1
ATOM 1037 O O . VAL A 1 144 ? -7.371 5.791 3.031 1.00 98.56 144 VAL A O 1
ATOM 1040 N N . ILE A 1 145 ? -6.028 6.219 4.777 1.00 98.56 145 ILE A N 1
ATOM 1041 C CA . ILE A 1 145 ? -6.497 5.092 5.586 1.00 98.56 145 ILE A CA 1
ATOM 1042 C C . ILE A 1 145 ? -7.406 5.636 6.677 1.00 98.56 145 ILE A C 1
ATOM 1044 O O . ILE A 1 145 ? -7.026 6.529 7.443 1.00 98.56 145 ILE A O 1
ATOM 1048 N N . LYS A 1 146 ? -8.622 5.095 6.751 1.00 98.62 146 LYS A N 1
ATOM 1049 C CA . LYS A 1 146 ? -9.642 5.479 7.729 1.00 98.62 146 LYS A CA 1
ATOM 1050 C C . LYS A 1 146 ? -10.026 4.296 8.598 1.00 98.62 146 LYS A C 1
ATOM 1052 O O . LYS A 1 146 ? -10.126 3.181 8.105 1.00 98.62 146 LYS A O 1
ATOM 1057 N N . ALA A 1 147 ? -10.326 4.560 9.865 1.00 98.25 147 ALA A N 1
ATOM 1058 C CA . ALA A 1 147 ? -10.937 3.612 10.787 1.00 98.25 147 ALA A CA 1
ATOM 1059 C C . ALA A 1 147 ? -12.211 4.232 11.374 1.00 98.25 147 ALA A C 1
ATOM 1061 O O . ALA A 1 147 ? -12.166 5.335 11.917 1.00 98.25 147 ALA A O 1
ATOM 1062 N N . ASN A 1 148 ? -13.361 3.566 11.238 1.00 96.81 148 ASN A N 1
ATOM 1063 C CA . ASN A 1 148 ? -14.675 4.105 11.634 1.00 96.81 148 ASN A CA 1
ATOM 1064 C C . ASN A 1 148 ? -14.932 5.533 11.097 1.00 96.81 148 ASN A C 1
ATOM 1066 O O . ASN A 1 148 ? -15.506 6.378 11.782 1.00 96.81 148 ASN A O 1
ATOM 1070 N N . GLY A 1 149 ? -14.459 5.821 9.879 1.00 96.56 149 GLY A N 1
ATOM 1071 C CA . GLY A 1 149 ? -14.567 7.135 9.235 1.00 96.56 149 GLY A CA 1
ATOM 1072 C C . GLY A 1 149 ? -13.552 8.190 9.698 1.00 96.56 149 GLY A C 1
ATOM 1073 O O . GLY A 1 149 ? -13.475 9.251 9.082 1.00 96.56 149 GLY A O 1
ATOM 1074 N N . VAL A 1 150 ? -12.746 7.915 10.728 1.00 97.50 150 VAL A N 1
ATOM 1075 C CA . VAL A 1 150 ? -11.648 8.789 11.171 1.00 97.50 150 VAL A CA 1
ATOM 1076 C C . VAL A 1 150 ? -10.404 8.489 10.342 1.00 97.50 150 VAL A C 1
ATOM 1078 O O . VAL A 1 150 ? -9.952 7.349 10.312 1.00 97.50 150 VAL A O 1
ATOM 1081 N N . THR A 1 151 ? -9.826 9.498 9.691 1.00 98.31 151 THR A N 1
ATOM 1082 C CA . THR A 1 151 ? -8.529 9.372 9.008 1.00 98.31 151 THR A CA 1
ATOM 1083 C C . THR A 1 151 ? -7.419 9.113 10.019 1.00 98.31 151 THR A C 1
ATOM 1085 O O . THR A 1 151 ? -7.184 9.938 10.899 1.00 98.31 151 THR A O 1
ATOM 1088 N N . ILE A 1 152 ? -6.728 7.983 9.875 1.00 98.38 152 ILE A N 1
ATOM 1089 C CA . ILE A 1 152 ? -5.629 7.574 10.758 1.00 98.38 152 ILE A CA 1
ATOM 1090 C C . ILE A 1 152 ? -4.255 7.779 10.113 1.00 98.38 152 ILE A C 1
ATOM 1092 O O . ILE A 1 152 ? -3.280 8.009 10.830 1.00 98.38 152 ILE A O 1
ATOM 1096 N N . ARG A 1 153 ? -4.186 7.735 8.775 1.00 98.50 153 ARG A N 1
ATOM 1097 C CA . ARG A 1 153 ? -2.987 7.997 7.970 1.00 98.50 153 ARG A CA 1
ATOM 1098 C C . ARG A 1 153 ? -3.348 8.600 6.621 1.00 98.50 153 ARG A C 1
ATOM 1100 O O . ARG A 1 153 ? -4.399 8.288 6.064 1.00 98.50 153 ARG A O 1
ATOM 1107 N N . ASN A 1 154 ? -2.435 9.423 6.116 1.00 98.12 154 ASN A N 1
ATOM 1108 C CA . ASN A 1 154 ? -2.436 9.967 4.766 1.00 98.12 154 ASN A CA 1
ATOM 1109 C C . ASN A 1 154 ? -1.026 9.807 4.205 1.00 98.12 154 ASN A C 1
ATOM 1111 O O . ASN A 1 154 ? -0.085 10.281 4.838 1.00 98.12 154 ASN A O 1
ATOM 1115 N N . TYR A 1 155 ? -0.899 9.218 3.024 1.00 98.44 155 TYR A N 1
ATOM 1116 C CA . TYR A 1 155 ? 0.376 9.080 2.328 1.00 98.44 155 TYR A CA 1
ATOM 1117 C C . TYR A 1 155 ? 0.358 9.895 1.042 1.00 98.44 155 TYR A C 1
ATOM 1119 O O . TYR A 1 155 ? -0.661 9.960 0.343 1.00 98.44 155 TYR A O 1
ATOM 1127 N N . ALA A 1 156 ? 1.492 10.527 0.742 1.00 97.94 156 ALA A N 1
ATOM 1128 C CA . ALA A 1 156 ? 1.690 11.224 -0.524 1.00 97.94 156 ALA A CA 1
ATOM 1129 C C . ALA A 1 156 ? 2.116 10.271 -1.654 1.00 97.94 156 ALA A C 1
ATOM 1131 O O . ALA A 1 156 ? 1.915 10.575 -2.832 1.00 97.94 156 ALA A O 1
ATOM 1132 N N . ASN A 1 157 ? 2.658 9.112 -1.276 1.00 97.94 157 ASN A N 1
ATOM 1133 C CA . ASN A 1 157 ? 3.262 8.141 -2.172 1.00 97.94 157 ASN A CA 1
ATOM 1134 C C . ASN A 1 157 ? 2.409 6.870 -2.248 1.00 97.94 157 ASN A C 1
ATOM 1136 O O . ASN A 1 157 ? 2.124 6.239 -1.229 1.00 97.94 157 ASN A O 1
ATOM 1140 N N . VAL A 1 158 ? 2.008 6.504 -3.462 1.00 97.81 158 VAL A N 1
ATOM 1141 C CA . VAL A 1 158 ? 1.426 5.205 -3.814 1.00 97.81 158 VAL A CA 1
ATOM 1142 C C . VAL A 1 158 ? 2.212 4.696 -5.010 1.00 97.81 158 VAL A C 1
ATOM 1144 O O . VAL A 1 158 ? 2.179 5.325 -6.065 1.00 97.81 158 VAL A O 1
ATOM 1147 N N . LYS A 1 159 ? 2.951 3.606 -4.839 1.00 97.75 159 LYS A N 1
ATOM 1148 C CA . LYS A 1 159 ? 3.886 3.082 -5.842 1.00 97.75 159 LYS A CA 1
ATOM 1149 C C . LYS A 1 159 ? 3.583 1.617 -6.121 1.00 97.75 159 LYS A C 1
ATOM 1151 O O . LYS A 1 159 ? 2.984 0.941 -5.285 1.00 97.75 159 LYS A O 1
ATOM 1156 N N . SER A 1 160 ? 3.976 1.129 -7.289 1.00 97.69 160 SER A N 1
ATOM 1157 C CA . SER A 1 160 ? 3.746 -0.257 -7.679 1.00 97.69 160 SER A CA 1
ATOM 1158 C C . SER A 1 160 ? 4.853 -0.788 -8.583 1.00 97.69 160 SER A C 1
ATOM 1160 O O . SER A 1 160 ? 5.349 -0.021 -9.405 1.00 97.69 160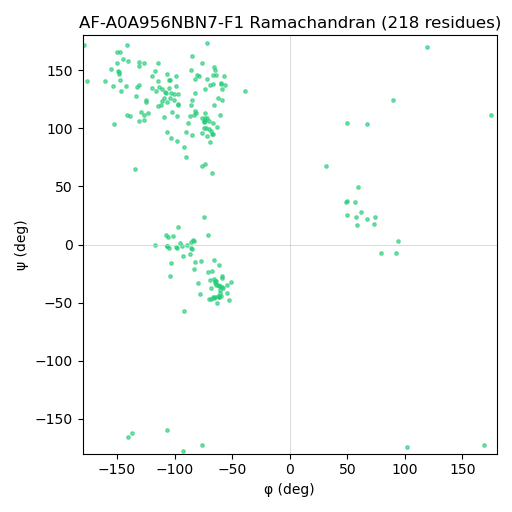 SER A O 1
ATOM 1162 N N . PRO A 1 161 ? 5.193 -2.089 -8.483 1.00 97.81 161 PRO A N 1
ATOM 1163 C CA . PRO A 1 161 ? 6.012 -2.781 -9.476 1.00 97.81 161 PRO A CA 1
ATOM 1164 C C . PRO A 1 161 ? 5.417 -2.832 -10.884 1.00 97.81 161 PRO A C 1
ATOM 1166 O O . PRO A 1 161 ? 6.154 -3.128 -11.813 1.00 97.81 161 PRO A O 1
ATOM 1169 N N . ASP A 1 162 ? 4.113 -2.599 -11.035 1.00 96.50 162 ASP A N 1
ATOM 1170 C CA . ASP A 1 162 ? 3.443 -2.429 -12.329 1.00 96.50 162 ASP A CA 1
ATOM 1171 C C . ASP A 1 162 ? 3.429 -0.930 -12.676 1.00 96.50 162 ASP A C 1
ATOM 1173 O O . ASP A 1 162 ? 2.501 -0.182 -12.329 1.00 96.50 162 ASP A O 1
ATOM 1177 N N . PHE A 1 163 ? 4.542 -0.478 -13.256 1.00 92.75 163 PHE A N 1
ATOM 1178 C CA . PHE A 1 163 ? 4.755 0.883 -13.723 1.00 92.75 163 PHE A CA 1
ATOM 1179 C C . PHE A 1 163 ? 5.765 0.930 -14.882 1.00 92.75 163 PHE A C 1
ATOM 1181 O O . PHE A 1 163 ? 6.985 0.947 -14.696 1.00 92.75 163 PHE A O 1
ATOM 1188 N N . ASP A 1 164 ? 5.241 1.105 -16.093 1.00 83.31 164 ASP A N 1
ATOM 1189 C CA . ASP A 1 164 ? 6.024 1.209 -17.330 1.00 83.31 164 ASP A CA 1
ATOM 1190 C C . ASP A 1 164 ? 6.208 2.657 -17.843 1.00 83.31 164 ASP A C 1
ATOM 1192 O O . ASP A 1 164 ? 6.712 2.888 -18.945 1.00 83.31 164 ASP A O 1
ATOM 1196 N N . GLY A 1 165 ? 5.785 3.654 -17.055 1.00 77.19 165 GLY A N 1
ATOM 1197 C CA . GLY A 1 165 ? 5.825 5.076 -17.416 1.00 77.19 165 GLY A CA 1
ATOM 1198 C C . GLY A 1 165 ? 4.555 5.632 -18.076 1.00 77.19 165 GLY A C 1
ATOM 1199 O O . GLY A 1 165 ? 4.459 6.851 -18.243 1.00 77.19 165 GLY A O 1
ATOM 1200 N N . SER A 1 166 ? 3.569 4.796 -18.425 1.00 68.75 166 SER A N 1
ATOM 1201 C CA . SER A 1 166 ? 2.326 5.224 -19.098 1.00 68.75 166 SER A CA 1
ATOM 1202 C C . SER A 1 166 ? 1.035 4.987 -18.299 1.00 68.75 166 SER A C 1
ATOM 1204 O O . SER A 1 166 ? -0.051 5.391 -18.723 1.00 68.75 166 SER A O 1
ATOM 1206 N N . GLY A 1 167 ? 1.169 4.421 -17.101 1.00 73.19 167 GLY A N 1
ATOM 1207 C CA . GLY A 1 167 ? 0.075 3.905 -16.284 1.00 73.19 167 GLY A CA 1
ATOM 1208 C C . GLY A 1 167 ? 0.288 2.412 -16.049 1.00 73.19 167 GLY A C 1
ATOM 1209 O O . GLY A 1 167 ? 1.176 1.821 -16.643 1.00 73.19 167 GLY A O 1
ATOM 1210 N N . ALA A 1 168 ? -0.494 1.817 -15.159 1.00 88.62 168 ALA A N 1
ATOM 1211 C CA . ALA A 1 168 ? -0.448 0.375 -14.939 1.00 88.62 168 ALA A CA 1
ATOM 1212 C C . ALA A 1 168 ? -1.219 -0.389 -16.019 1.00 88.62 168 ALA A C 1
ATOM 1214 O O . ALA A 1 168 ? -2.278 0.076 -16.451 1.00 88.62 168 ALA A O 1
ATOM 1215 N N . ASP A 1 169 ? -0.750 -1.569 -16.408 1.00 94.88 169 ASP A N 1
ATOM 1216 C CA . ASP A 1 169 ? -1.535 -2.522 -17.205 1.00 94.88 169 ASP A CA 1
ATOM 1217 C C . ASP A 1 169 ? -2.036 -3.713 -16.372 1.00 94.88 169 ASP A C 1
ATOM 1219 O O . ASP A 1 169 ? -2.687 -4.618 -16.902 1.00 94.88 169 ASP A O 1
ATOM 1223 N N . LEU A 1 170 ? -1.811 -3.651 -15.054 1.00 97.00 170 LEU A N 1
ATOM 1224 C CA . LEU A 1 170 ? -2.134 -4.670 -14.067 1.00 97.00 170 LEU A CA 1
ATOM 1225 C C . LEU A 1 170 ? -1.310 -5.953 -14.227 1.00 97.00 170 LEU A C 1
ATOM 1227 O O . LEU A 1 170 ? -1.728 -7.005 -13.731 1.00 97.00 170 LEU A O 1
ATOM 1231 N N . VAL A 1 171 ? -0.145 -5.877 -14.885 1.00 97.31 171 VAL A N 1
ATOM 1232 C CA . VAL A 1 171 ? 0.758 -7.003 -15.140 1.00 97.31 171 VAL A CA 1
ATOM 1233 C C . VAL A 1 171 ? 2.226 -6.586 -15.009 1.00 97.31 171 VAL A C 1
ATOM 1235 O O . VAL A 1 171 ? 2.801 -5.965 -15.892 1.00 97.31 171 VAL A O 1
ATOM 1238 N N . VAL A 1 172 ? 2.906 -7.094 -13.982 1.00 97.88 172 VAL A N 1
ATOM 1239 C CA . VAL A 1 172 ? 4.353 -6.902 -13.820 1.00 97.88 172 VAL A CA 1
ATOM 1240 C C . VAL A 1 172 ? 5.113 -7.765 -14.825 1.00 97.88 172 VAL A C 1
ATOM 1242 O O . VAL A 1 172 ? 5.117 -8.999 -14.749 1.00 97.88 172 VAL A O 1
ATOM 1245 N N . ASN A 1 173 ? 5.781 -7.118 -15.774 1.00 97.06 173 ASN A N 1
ATOM 1246 C CA . ASN A 1 173 ? 6.428 -7.750 -16.912 1.00 97.06 173 ASN A CA 1
ATOM 1247 C C . ASN A 1 173 ? 7.793 -7.113 -17.260 1.00 97.06 173 ASN A C 1
ATOM 1249 O O . ASN A 1 173 ? 8.438 -6.441 -16.455 1.00 97.06 173 ASN A O 1
ATOM 1253 N N . LEU A 1 174 ? 8.322 -7.428 -18.450 1.00 96.75 174 LEU A N 1
ATOM 1254 C CA . LEU A 1 174 ? 9.646 -6.965 -18.880 1.00 96.75 174 LEU A CA 1
ATOM 1255 C C . LEU A 1 174 ? 9.718 -5.438 -19.032 1.00 96.75 174 LEU A C 1
ATOM 1257 O O . LEU A 1 174 ? 10.791 -4.877 -18.822 1.00 96.75 174 LEU A O 1
ATOM 1261 N N . ALA A 1 175 ? 8.622 -4.777 -19.410 1.00 95.88 175 ALA A N 1
ATOM 1262 C CA . ALA A 1 175 ? 8.580 -3.325 -19.541 1.00 95.88 175 ALA A CA 1
ATOM 1263 C C . ALA A 1 175 ? 8.856 -2.647 -18.191 1.00 95.88 175 ALA A C 1
ATOM 1265 O O . ALA A 1 175 ? 9.729 -1.779 -18.120 1.00 95.88 175 ALA A O 1
ATOM 1266 N N . ASP A 1 176 ? 8.227 -3.133 -17.120 1.00 96.50 176 ASP A N 1
ATOM 1267 C CA . ASP A 1 176 ? 8.445 -2.641 -15.757 1.00 96.50 176 ASP A CA 1
ATOM 1268 C C . ASP A 1 176 ? 9.886 -2.857 -15.304 1.00 96.50 176 ASP A C 1
ATOM 1270 O O . ASP A 1 176 ? 10.527 -1.942 -14.793 1.00 96.50 176 ASP A O 1
ATOM 1274 N N . LEU A 1 177 ? 10.459 -4.042 -15.564 1.00 96.88 177 LEU A N 1
ATOM 1275 C CA . LEU A 1 177 ? 11.864 -4.301 -15.236 1.00 96.88 177 LEU A CA 1
ATOM 1276 C C . LEU A 1 177 ? 12.806 -3.349 -15.981 1.00 96.88 177 LEU A C 1
ATOM 1278 O O . LEU A 1 177 ? 13.790 -2.885 -15.404 1.00 96.88 177 LEU A O 1
ATOM 1282 N N . VAL A 1 178 ? 12.549 -3.075 -17.262 1.00 96.06 178 VAL A N 1
ATOM 1283 C CA . VAL A 1 178 ? 13.369 -2.135 -18.036 1.00 96.06 178 VAL A CA 1
ATOM 1284 C C . VAL A 1 178 ? 13.299 -0.744 -17.409 1.00 96.06 178 VAL A C 1
ATOM 1286 O O . VAL A 1 178 ? 14.353 -0.139 -17.199 1.00 96.06 178 VAL A O 1
ATOM 1289 N N . GLN A 1 179 ? 12.104 -0.277 -17.042 1.00 95.44 179 GLN A N 1
ATOM 1290 C CA . GLN A 1 179 ? 11.918 1.015 -16.385 1.00 95.44 179 GLN A CA 1
ATOM 1291 C C . GLN A 1 179 ? 12.610 1.064 -15.012 1.00 95.44 179 GLN A C 1
ATOM 1293 O O . GLN A 1 179 ? 13.443 1.945 -14.786 1.00 95.44 179 GLN A O 1
ATOM 1298 N N . PHE A 1 180 ? 12.371 0.072 -14.148 1.00 96.62 180 PHE A N 1
ATOM 1299 C CA . PHE A 1 180 ? 13.056 -0.081 -12.860 1.00 96.62 180 PHE A CA 1
ATOM 1300 C C . PHE A 1 180 ? 14.579 -0.047 -13.035 1.00 96.62 180 PHE A C 1
ATOM 1302 O O . PHE A 1 180 ? 15.280 0.691 -12.348 1.00 96.62 180 PHE A O 1
ATOM 1309 N N . SER A 1 181 ? 15.115 -0.811 -13.994 1.00 96.94 181 SER A N 1
ATOM 1310 C CA . SER A 1 181 ? 16.561 -0.895 -14.225 1.00 96.94 181 SER A CA 1
ATOM 1311 C C . SER A 1 181 ? 17.165 0.432 -14.685 1.00 96.94 181 SER A C 1
ATOM 1313 O O . SER A 1 181 ? 18.305 0.745 -14.336 1.00 96.94 181 SER A O 1
ATOM 1315 N N . ALA A 1 182 ? 16.414 1.232 -15.446 1.00 95.94 182 ALA A N 1
ATOM 1316 C CA . ALA A 1 182 ? 16.855 2.550 -15.868 1.00 95.94 182 ALA A CA 1
ATOM 1317 C C . ALA A 1 182 ? 16.968 3.502 -14.667 1.00 95.94 182 ALA A C 1
ATOM 1319 O O . ALA A 1 182 ? 17.989 4.181 -14.540 1.00 95.94 182 ALA A O 1
ATOM 1320 N N . GLU A 1 183 ? 15.974 3.511 -13.774 1.00 96.25 183 GLU A N 1
ATOM 1321 C CA . GLU A 1 183 ? 15.980 4.305 -12.534 1.00 96.25 183 GLU A CA 1
ATOM 1322 C C . GLU A 1 183 ? 17.084 3.835 -11.573 1.00 96.25 183 GLU A C 1
ATOM 1324 O O . GLU A 1 183 ? 17.886 4.650 -11.118 1.00 96.25 183 GLU A O 1
ATOM 1329 N N . PHE A 1 184 ? 17.223 2.520 -11.376 1.00 97.12 184 PHE A N 1
ATOM 1330 C CA . PHE A 1 184 ? 18.256 1.906 -10.532 1.00 97.12 184 PHE A CA 1
ATOM 1331 C C . PHE A 1 184 ? 19.685 2.257 -10.977 1.00 97.12 184 PHE A C 1
ATOM 1333 O O . PHE A 1 184 ? 20.592 2.439 -10.168 1.00 97.12 184 PHE A O 1
ATOM 1340 N N . LEU A 1 185 ? 19.912 2.365 -12.290 1.00 97.50 185 LEU A N 1
ATOM 1341 C CA . LEU A 1 185 ? 21.205 2.760 -12.858 1.00 97.50 185 LEU A CA 1
ATOM 1342 C C . LEU A 1 185 ? 21.406 4.287 -12.910 1.00 97.50 185 LEU A C 1
ATOM 1344 O O . LEU A 1 185 ? 22.413 4.745 -13.452 1.00 97.50 185 LEU A O 1
ATOM 1348 N N . GLY A 1 186 ? 20.468 5.076 -12.375 1.00 95.56 186 GLY A N 1
ATOM 1349 C CA . GLY A 1 186 ? 20.522 6.539 -12.357 1.00 95.56 186 GLY A CA 1
ATOM 1350 C C . GLY A 1 186 ? 20.264 7.198 -13.715 1.00 95.56 186 GLY A C 1
ATOM 1351 O O . GLY A 1 186 ? 20.600 8.367 -13.905 1.00 95.56 186 GLY A O 1
ATOM 1352 N N . ASN A 1 187 ? 19.683 6.470 -14.675 1.00 94.50 187 ASN A N 1
ATOM 1353 C CA . ASN A 1 187 ? 19.348 6.995 -16.004 1.00 94.50 187 ASN A CA 1
ATOM 1354 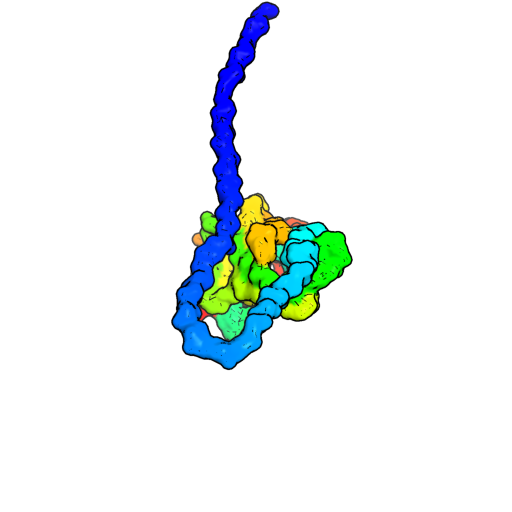C C . ASN A 1 187 ? 17.979 7.699 -16.045 1.00 94.50 187 ASN A C 1
ATOM 1356 O O . ASN A 1 187 ? 17.604 8.248 -17.082 1.00 94.50 187 ASN A O 1
ATOM 1360 N N . GLY A 1 188 ? 17.240 7.698 -14.936 1.00 89.75 188 GLY A N 1
ATOM 1361 C CA . GLY A 1 188 ? 15.952 8.362 -14.771 1.00 89.75 188 GLY A CA 1
ATOM 1362 C C . GLY A 1 188 ? 15.736 8.790 -13.318 1.00 89.75 188 GLY A C 1
ATOM 1363 O O . GLY A 1 188 ? 16.489 8.368 -12.438 1.00 89.75 188 GLY A O 1
ATOM 1364 N N . PRO A 1 189 ? 14.754 9.665 -13.054 1.00 90.75 189 PRO A N 1
ATOM 1365 C CA . PRO A 1 189 ? 14.411 10.037 -11.691 1.00 90.75 189 PRO A CA 1
ATOM 1366 C C . PRO A 1 189 ? 13.763 8.848 -10.969 1.00 90.75 189 PRO A C 1
ATOM 1368 O O . PRO A 1 189 ? 12.895 8.185 -11.532 1.00 90.75 189 PRO A O 1
ATOM 1371 N N . ALA A 1 190 ? 14.161 8.625 -9.719 1.00 88.94 190 ALA A N 1
ATOM 1372 C CA . ALA A 1 190 ? 13.645 7.577 -8.842 1.00 88.94 190 ALA A CA 1
ATOM 1373 C C . ALA A 1 190 ? 12.258 7.960 -8.293 1.00 88.94 190 ALA A C 1
ATOM 1375 O O . ALA A 1 190 ? 12.101 8.314 -7.130 1.00 88.94 190 ALA A O 1
ATOM 1376 N N . VAL A 1 191 ? 11.250 8.017 -9.166 1.00 90.38 191 VAL A N 1
ATOM 1377 C CA . VAL A 1 191 ? 9.917 8.521 -8.791 1.00 90.38 191 VAL A CA 1
ATOM 1378 C C . VAL A 1 191 ? 9.038 7.370 -8.336 1.00 90.38 191 VAL A C 1
ATOM 1380 O O . VAL A 1 191 ? 8.531 7.373 -7.218 1.00 90.38 191 VAL A O 1
ATOM 1383 N N . CYS A 1 192 ? 8.859 6.375 -9.198 1.00 95.25 192 CYS A N 1
ATOM 1384 C CA . CYS A 1 192 ? 7.848 5.339 -9.008 1.00 95.25 192 CYS A CA 1
ATOM 1385 C C . CYS A 1 192 ? 8.422 4.017 -8.509 1.00 95.25 192 CYS A C 1
ATOM 1387 O O . CYS A 1 192 ? 7.670 3.213 -7.967 1.00 95.25 192 CYS A O 1
ATOM 1389 N N . HIS A 1 193 ? 9.740 3.842 -8.611 1.00 97.00 193 HIS A N 1
ATOM 1390 C CA . HIS A 1 193 ? 10.450 2.668 -8.119 1.00 97.00 193 HIS A CA 1
ATOM 1391 C C . HIS A 1 193 ? 11.294 2.929 -6.859 1.00 97.00 193 HIS A C 1
ATOM 1393 O O . HIS A 1 193 ? 12.044 2.051 -6.461 1.00 97.00 193 HIS A O 1
ATOM 1399 N N . ASP A 1 194 ? 11.186 4.111 -6.243 1.00 97.69 194 ASP A N 1
ATOM 1400 C CA . ASP A 1 194 ? 11.727 4.432 -4.906 1.00 97.69 194 ASP A CA 1
ATOM 1401 C C . ASP A 1 194 ? 10.664 4.111 -3.838 1.00 97.69 194 ASP A C 1
ATOM 1403 O O . ASP A 1 194 ? 9.916 4.976 -3.389 1.00 97.69 194 ASP A O 1
ATOM 1407 N N . TYR A 1 195 ? 10.455 2.840 -3.528 1.00 98.12 195 TYR A N 1
ATOM 1408 C CA . TYR A 1 195 ? 9.359 2.385 -2.674 1.00 98.12 195 TYR A CA 1
ATOM 1409 C C . TYR A 1 195 ? 9.509 2.796 -1.212 1.00 98.12 195 TYR A C 1
ATOM 1411 O O . TYR A 1 195 ? 8.486 2.982 -0.551 1.00 98.12 195 TYR A O 1
ATOM 1419 N N . ASP A 1 196 ? 10.739 2.919 -0.715 1.00 97.44 196 ASP A N 1
ATOM 1420 C CA . ASP A 1 196 ? 11.024 3.346 0.660 1.00 97.44 196 ASP A CA 1
ATOM 1421 C C . ASP A 1 196 ? 11.168 4.875 0.808 1.00 97.44 196 ASP A C 1
ATOM 1423 O O . ASP A 1 196 ? 11.342 5.378 1.920 1.00 97.44 196 ASP A O 1
ATOM 1427 N N . ASN A 1 197 ? 11.021 5.612 -0.301 1.00 97.25 197 ASN A N 1
ATOM 1428 C CA . ASN A 1 197 ? 11.060 7.071 -0.388 1.00 97.25 197 ASN A CA 1
ATOM 1429 C C . ASN A 1 197 ? 12.366 7.669 0.159 1.00 97.25 197 ASN A C 1
ATOM 1431 O O . ASN A 1 197 ? 12.370 8.745 0.770 1.00 97.25 197 ASN A O 1
ATOM 1435 N N . ASN A 1 198 ? 13.489 6.985 -0.070 1.00 96.31 198 ASN A N 1
ATOM 1436 C CA . ASN A 1 198 ? 14.812 7.434 0.355 1.00 96.31 198 ASN A CA 1
ATOM 1437 C C . ASN A 1 198 ? 15.484 8.407 -0.641 1.00 96.31 198 ASN A C 1
ATOM 1439 O O . ASN A 1 198 ? 16.545 8.971 -0.344 1.00 96.31 198 ASN A O 1
ATOM 1443 N N . GLY A 1 199 ? 14.845 8.658 -1.790 1.00 96.44 199 GLY A N 1
ATOM 1444 C CA . GLY A 1 199 ? 15.287 9.578 -2.836 1.00 96.44 199 GLY A CA 1
ATOM 1445 C C . GLY A 1 199 ? 16.098 8.921 -3.955 1.00 96.44 199 GLY A C 1
ATOM 1446 O O . GLY A 1 199 ? 16.584 9.628 -4.846 1.00 96.44 199 GLY A O 1
ATOM 1447 N N . THR A 1 200 ? 16.277 7.600 -3.923 1.00 97.25 200 THR A N 1
ATOM 1448 C CA . THR A 1 200 ? 16.980 6.821 -4.949 1.00 97.25 200 THR A CA 1
ATOM 1449 C C . THR A 1 200 ? 16.271 5.497 -5.217 1.00 97.25 200 THR A C 1
ATOM 1451 O O . THR A 1 200 ? 15.521 5.031 -4.380 1.00 97.25 200 THR A O 1
ATOM 1454 N N . THR A 1 201 ? 16.501 4.893 -6.387 1.00 97.88 201 THR A N 1
ATOM 1455 C CA . THR A 1 201 ? 16.083 3.509 -6.658 1.00 97.88 201 THR A CA 1
ATOM 1456 C C . THR A 1 201 ? 17.284 2.604 -6.431 1.00 97.88 201 THR A C 1
ATOM 1458 O O . THR A 1 201 ? 18.256 2.674 -7.187 1.00 97.88 201 THR A O 1
ATOM 1461 N N . ASP A 1 202 ? 17.253 1.782 -5.388 1.00 97.62 202 ASP A N 1
ATOM 1462 C CA . ASP A 1 202 ? 18.400 0.993 -4.951 1.00 97.62 202 ASP A CA 1
ATOM 1463 C C . ASP A 1 202 ? 18.053 -0.464 -4.580 1.00 97.62 202 ASP A C 1
ATOM 1465 O O . ASP A 1 202 ? 17.079 -1.060 -5.052 1.00 97.62 202 ASP A O 1
ATOM 1469 N N . LEU A 1 203 ? 18.945 -1.123 -3.831 1.00 98.00 203 LEU A N 1
ATOM 1470 C CA . LEU A 1 203 ? 18.782 -2.526 -3.457 1.00 98.00 203 LEU A CA 1
ATOM 1471 C C . LEU A 1 203 ? 17.565 -2.760 -2.546 1.00 98.00 203 LEU A C 1
ATOM 1473 O O . LEU A 1 203 ? 16.973 -3.837 -2.626 1.00 98.00 203 LEU A O 1
ATOM 1477 N N . GLY A 1 204 ? 17.198 -1.794 -1.700 1.00 98.06 204 GLY A N 1
ATOM 1478 C CA . GLY A 1 204 ? 15.979 -1.842 -0.894 1.00 98.06 204 GLY A CA 1
ATOM 1479 C C . GLY A 1 204 ? 14.742 -1.952 -1.780 1.00 98.06 204 GLY A C 1
ATOM 1480 O O . GLY A 1 204 ? 13.906 -2.838 -1.585 1.00 98.06 204 GLY A O 1
ATOM 1481 N N . ASP A 1 205 ? 14.705 -1.165 -2.850 1.00 98.38 205 ASP A N 1
ATOM 1482 C CA . ASP A 1 205 ? 13.612 -1.193 -3.819 1.00 98.38 205 ASP A CA 1
ATOM 1483 C C . ASP A 1 205 ? 13.562 -2.480 -4.626 1.00 98.38 205 ASP A C 1
ATOM 1485 O O . ASP A 1 205 ? 12.488 -3.019 -4.896 1.00 98.38 205 ASP A O 1
ATOM 1489 N N . LEU A 1 206 ? 14.728 -3.028 -4.974 1.00 98.19 206 LEU A N 1
ATOM 1490 C CA . LEU A 1 206 ? 14.802 -4.308 -5.669 1.00 98.19 206 LEU A CA 1
ATOM 1491 C C . LEU A 1 206 ? 14.215 -5.449 -4.821 1.00 98.19 206 LEU A C 1
ATOM 1493 O O . LEU A 1 206 ? 13.603 -6.371 -5.369 1.00 98.19 206 LEU A O 1
ATOM 1497 N N . ILE A 1 207 ? 14.371 -5.403 -3.493 1.00 98.31 207 ILE A N 1
ATOM 1498 C CA . ILE A 1 207 ? 13.776 -6.392 -2.579 1.00 98.31 207 ILE A CA 1
ATOM 1499 C C . ILE A 1 207 ? 12.243 -6.323 -2.622 1.00 98.31 207 ILE A C 1
ATOM 1501 O O . ILE A 1 207 ? 11.592 -7.364 -2.544 1.00 98.31 207 ILE A O 1
ATOM 1505 N N . ILE A 1 208 ? 11.671 -5.130 -2.794 1.00 98.00 208 ILE A N 1
ATOM 1506 C CA . ILE A 1 208 ? 10.220 -4.920 -2.892 1.00 98.00 208 ILE A CA 1
ATOM 1507 C C . ILE A 1 208 ? 9.697 -5.293 -4.287 1.00 98.00 208 ILE A C 1
ATOM 1509 O O . ILE A 1 208 ? 8.676 -5.967 -4.404 1.00 98.00 208 ILE A O 1
ATOM 1513 N N . PHE A 1 209 ? 10.415 -4.911 -5.343 1.00 97.69 209 PHE A N 1
ATOM 1514 C CA . PHE A 1 209 ? 10.038 -5.159 -6.736 1.00 97.69 209 PHE A CA 1
ATOM 1515 C C . PHE A 1 209 ? 10.133 -6.640 -7.132 1.00 97.69 209 PHE A C 1
ATOM 1517 O O . PHE A 1 209 ? 9.230 -7.199 -7.761 1.00 97.69 209 PHE A O 1
ATOM 1524 N N . SER A 1 210 ? 11.246 -7.293 -6.782 1.00 97.94 210 SER A N 1
ATOM 1525 C CA . SER A 1 210 ? 11.607 -8.596 -7.354 1.00 97.94 210 SER A CA 1
ATOM 1526 C C . SER A 1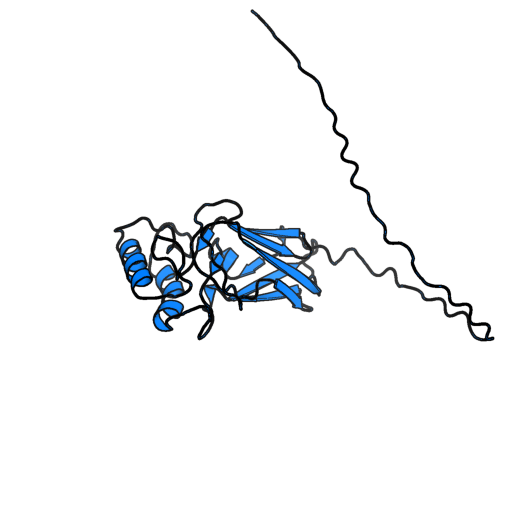 210 ? 10.602 -9.729 -7.112 1.00 97.94 210 SER A C 1
ATOM 1528 O O . SER A 1 210 ? 10.427 -10.517 -8.044 1.00 97.94 210 SER A O 1
ATOM 1530 N N . PRO A 1 211 ? 9.897 -9.846 -5.965 1.00 98.31 211 PRO A N 1
ATOM 1531 C CA . PRO A 1 211 ? 8.900 -10.897 -5.786 1.00 98.31 211 PRO A CA 1
ATOM 1532 C C . PRO A 1 211 ? 7.764 -10.810 -6.811 1.00 98.31 211 PRO A C 1
ATOM 1534 O O . PRO A 1 211 ? 7.354 -11.842 -7.340 1.00 98.31 211 PRO A O 1
ATOM 1537 N N . ALA A 1 212 ? 7.305 -9.597 -7.144 1.00 97.81 212 ALA A N 1
ATOM 1538 C CA . ALA A 1 212 ? 6.240 -9.396 -8.124 1.00 97.81 212 ALA A CA 1
ATOM 1539 C C . ALA A 1 212 ? 6.716 -9.761 -9.537 1.00 97.81 212 ALA A C 1
ATOM 1541 O O . ALA A 1 212 ? 6.057 -10.521 -10.246 1.00 97.81 212 ALA A O 1
ATOM 1542 N N . PHE A 1 213 ? 7.904 -9.286 -9.921 1.00 98.00 213 PHE A N 1
ATOM 1543 C CA . PHE A 1 213 ? 8.465 -9.556 -11.244 1.00 98.00 213 PHE A CA 1
ATOM 1544 C C . PHE A 1 213 ? 8.789 -11.039 -11.461 1.00 98.00 213 PHE A C 1
ATOM 1546 O O . PHE A 1 213 ? 8.423 -11.612 -12.485 1.00 98.00 213 PHE A O 1
ATOM 1553 N N . VAL A 1 214 ? 9.435 -11.695 -10.489 1.00 97.69 214 VAL A N 1
ATOM 1554 C CA . VAL A 1 214 ? 9.775 -13.128 -10.580 1.00 97.69 214 VAL A CA 1
ATOM 1555 C C . VAL A 1 214 ? 8.519 -13.990 -10.698 1.00 97.69 214 VAL A C 1
ATOM 1557 O O . VAL A 1 214 ? 8.536 -15.000 -11.403 1.00 97.69 214 VAL A O 1
ATOM 1560 N N . ALA A 1 215 ? 7.435 -13.600 -10.027 1.00 96.50 215 ALA A N 1
ATOM 1561 C CA . ALA A 1 215 ? 6.164 -14.306 -10.096 1.00 96.50 215 ALA A CA 1
ATOM 1562 C C . ALA A 1 215 ? 5.372 -14.023 -11.386 1.00 96.50 215 ALA A C 1
ATOM 1564 O O . ALA A 1 215 ? 4.425 -14.758 -11.669 1.00 96.50 215 ALA A O 1
ATOM 1565 N N . GLY A 1 216 ? 5.739 -12.990 -12.156 1.00 96.25 216 GLY A N 1
ATOM 1566 C CA . GLY A 1 216 ? 4.906 -12.472 -13.244 1.00 96.25 216 GLY A CA 1
ATOM 1567 C C . GLY A 1 216 ? 3.551 -12.012 -12.711 1.00 96.25 216 GLY A C 1
ATOM 1568 O O . GLY A 1 216 ? 2.506 -12.477 -13.180 1.00 96.25 216 GLY A O 1
ATOM 1569 N N . ALA A 1 217 ? 3.587 -11.200 -11.650 1.00 97.81 217 ALA A N 1
ATOM 1570 C CA . ALA A 1 217 ? 2.400 -10.816 -10.909 1.00 97.81 217 ALA A CA 1
ATOM 1571 C C . ALA A 1 217 ? 1.384 -10.111 -11.817 1.00 97.81 217 ALA A C 1
ATOM 1573 O O . ALA A 1 217 ? 1.746 -9.223 -12.582 1.00 97.81 217 ALA A O 1
ATOM 1574 N N . HIS A 1 218 ? 0.115 -10.496 -11.729 1.00 97.75 218 HIS A N 1
ATOM 1575 C CA . HIS A 1 218 ? -0.969 -9.901 -12.514 1.00 97.75 218 HIS A CA 1
ATOM 1576 C C . HIS A 1 218 ? -2.273 -9.847 -11.718 1.00 97.75 218 HIS A C 1
ATOM 1578 O O . HIS A 1 218 ? -2.441 -10.570 -10.735 1.00 97.75 218 HIS A O 1
ATOM 1584 N N . CYS A 1 219 ? -3.202 -8.984 -12.129 1.00 96.75 219 CYS A N 1
ATOM 1585 C CA . CYS A 1 219 ? -4.580 -9.080 -11.664 1.00 96.75 219 CYS A CA 1
ATOM 1586 C C . CYS A 1 219 ? -5.321 -10.138 -12.512 1.00 96.75 219 CYS A C 1
ATOM 1588 O O . CYS A 1 219 ? -5.075 -10.231 -13.718 1.00 96.75 219 CYS A O 1
ATOM 1590 N N . PRO A 1 220 ? -6.212 -10.942 -11.914 1.00 87.25 220 PRO A N 1
ATOM 1591 C CA . PRO A 1 220 ? -7.016 -11.934 -12.632 1.00 87.25 220 PRO A CA 1
ATOM 1592 C C . PRO A 1 220 ? -8.191 -11.344 -13.427 1.00 87.25 220 PRO A C 1
ATOM 1594 O O . PRO A 1 220 ? -8.631 -10.210 -13.120 1.00 87.25 220 PRO A O 1
#

Foldseek 3Di:
DDDDD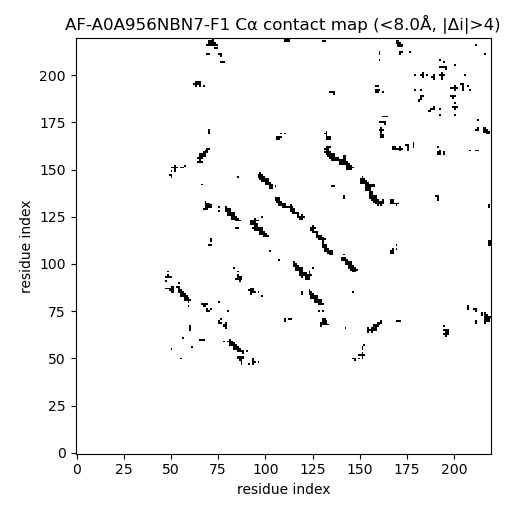DDDDDDDDDDDDPDDPDDDPPDDDDPDDDDDDDPPPDPPDPPFADFDLVLKDKPPCVQLLAQEAAFQPPHAFPSQKMKIFTGDPVSQAHFQWKKAKDADPDLKAFFPPWFRIFTAHNRNMTITGTHTAFWFFQQWQRMFIDTNNHTNDGGRIYAYLQCLPPGGPQWNEPSSVVVLVCQQVVVDFCTRQSRSPPRGNYPVSCSRNVVRNVNRRGRD

Secondary structure (DSSP, 8-state):
---------------------------------------------TTS----GGG-EEETHHHHTSEE----BS---GGGEEEEE-B-TTS-B-TT-EEEEEE-SSS-EE-TT-B-EEE--TTSEEEEE--EE--B-S-TTSEEEEETTEEEEEES-EE-S---SS---SB--HHHHHHHHHHHTTSS--SSS-TT-SSS--HHHHHHHHHHHHHT-B--

Radius of gyration: 24.45 Å; Cα contacts (8 Å, |Δi|>4): 470; chains: 1; bounding box: 74×74×53 Å

InterPro domains:
  IPR008964 Invasin/intimin cell-adhesion fragments [SSF49373] (80-150)

Organism: Eiseniibacteriota bacterium (NCBI:txid2212470)

pLDDT: mean 85.75, std 20.59, range [36.09, 98.75]

Mean predicted aligned error: 10.44 Å

Nearest PDB structures (foldseek):
  4jw3-assembly1_A  TM=3.767E-01  e=8.663E-01  Streptomyces malayensis
  4a2l-assembly3_E  TM=3.773E-01  e=4.974E-01  Bacteroides thetaiotaomicron VPI-5482
  4a2l-assembly2_D  TM=3.236E-01  e=5.984E-01  Bacteroides thetaiotaomicron VPI-5482
  1j5i-assembly1_A  TM=2.608E-01  e=4.579E+00  Streptomyces carzinostaticus

Sequence (220 aa):
MPKSKVNRLSRVLTLALVTVFSSLLASRTFADTGSIGVLVIPSGTLALTTPDPANNWVLPCDELDGVVLAPDSPAPIPASEIQVGVRNNNNGPVPNATVVVEFNQGPIQLCPNGVFTAITNEQGIAYLTLAGGGCLSETPLSAVIKANGVTIRNYANVKSPDFDGSGADLVVNLADLVQFSAEFLGNGPAVCHDYDNNGTTDLGDLIIFSPAFVAGAHCP